Protein AF-A0A969UJZ8-F1 (afdb_monomer)

Structure (mmCIF, N/CA/C/O backbone):
data_AF-A0A969UJZ8-F1
#
_entry.id   AF-A0A969UJZ8-F1
#
loop_
_atom_site.group_PDB
_atom_site.id
_atom_site.type_symbol
_atom_site.label_atom_id
_atom_site.label_alt_id
_atom_site.label_comp_id
_atom_site.label_asym_id
_atom_site.label_entity_id
_atom_site.label_seq_id
_atom_site.pdbx_PDB_ins_code
_atom_site.Cartn_x
_atom_site.Cartn_y
_atom_site.Cartn_z
_atom_site.occupancy
_atom_site.B_iso_or_equiv
_atom_site.auth_seq_id
_atom_site.auth_comp_id
_atom_site.auth_asym_id
_atom_site.auth_atom_id
_atom_site.pdbx_PDB_model_num
ATOM 1 N N . MET A 1 1 ? -5.973 -6.872 -9.610 1.00 83.94 1 MET A N 1
ATOM 2 C CA . MET A 1 1 ? -6.671 -7.453 -8.444 1.00 83.94 1 MET A CA 1
ATOM 3 C C . MET A 1 1 ? -6.481 -6.517 -7.273 1.00 83.94 1 MET A C 1
ATOM 5 O O . MET A 1 1 ? -5.346 -6.231 -6.922 1.00 83.94 1 MET A O 1
ATOM 9 N N . VAL A 1 2 ? -7.566 -6.056 -6.668 1.00 86.12 2 VAL A N 1
ATOM 10 C CA . VAL A 1 2 ? -7.518 -5.418 -5.353 1.00 86.12 2 VAL A CA 1
ATOM 11 C C . VAL A 1 2 ? -8.270 -6.342 -4.420 1.00 86.12 2 VAL A C 1
ATOM 13 O O . VAL A 1 2 ? -9.428 -6.660 -4.683 1.00 86.12 2 VAL A O 1
ATOM 16 N N . ALA A 1 3 ? -7.583 -6.853 -3.408 1.00 81.62 3 ALA A N 1
ATOM 17 C CA . ALA A 1 3 ? -8.153 -7.812 -2.484 1.00 81.62 3 ALA A CA 1
ATOM 18 C C . ALA A 1 3 ? -7.965 -7.312 -1.053 1.00 81.62 3 ALA A C 1
ATOM 20 O O . ALA A 1 3 ? -6.847 -6.944 -0.671 1.00 81.62 3 ALA A O 1
ATOM 21 N N . PRO A 1 4 ? -9.035 -7.312 -0.254 1.00 70.69 4 PRO A N 1
ATOM 22 C CA . PRO A 1 4 ? -8.873 -7.255 1.174 1.00 70.69 4 PRO A CA 1
ATOM 23 C C . PRO A 1 4 ? -8.509 -8.626 1.710 1.00 70.69 4 PRO A C 1
ATOM 25 O O . PRO A 1 4 ? -9.256 -9.573 1.494 1.00 70.69 4 PRO A O 1
ATOM 28 N N . ASP A 1 5 ? -7.382 -8.688 2.407 1.00 67.44 5 ASP A N 1
ATOM 29 C CA . ASP A 1 5 ? -6.864 -9.874 3.080 1.00 67.44 5 ASP A CA 1
ATOM 30 C C . ASP A 1 5 ? -6.670 -11.117 2.177 1.00 67.44 5 ASP A C 1
ATOM 32 O O . ASP A 1 5 ? -7.562 -11.639 1.509 1.00 67.44 5 ASP A O 1
ATOM 36 N N . ILE A 1 6 ? -5.451 -11.645 2.158 1.00 70.06 6 ILE A N 1
ATOM 37 C CA . ILE A 1 6 ? -5.149 -12.926 1.517 1.00 70.06 6 ILE A CA 1
ATOM 38 C C . ILE A 1 6 ? -4.370 -13.751 2.532 1.00 70.06 6 ILE A C 1
ATOM 40 O O . ILE A 1 6 ? -3.434 -13.219 3.130 1.00 70.06 6 ILE A O 1
ATOM 44 N N . PRO A 1 7 ? -4.684 -15.053 2.692 1.00 72.06 7 PRO A N 1
ATOM 45 C CA . PRO A 1 7 ? -3.966 -15.897 3.632 1.00 72.06 7 PRO A CA 1
ATOM 46 C C . PRO A 1 7 ? -2.464 -15.838 3.374 1.00 72.06 7 PRO A C 1
ATOM 48 O O . PRO A 1 7 ? -2.017 -15.999 2.236 1.00 72.06 7 PRO A O 1
ATOM 51 N N . ALA A 1 8 ? -1.669 -15.662 4.424 1.00 75.62 8 ALA A N 1
ATOM 52 C CA . ALA A 1 8 ? -0.217 -15.633 4.300 1.00 75.62 8 ALA A CA 1
ATOM 53 C C . ALA A 1 8 ? 0.362 -16.892 3.621 1.00 75.62 8 ALA A C 1
ATOM 55 O O . ALA A 1 8 ? 1.377 -16.810 2.935 1.00 75.62 8 ALA A O 1
ATOM 56 N N . GLU A 1 9 ? -0.301 -18.045 3.730 1.00 74.81 9 GLU A N 1
ATOM 57 C CA . GLU A 1 9 ? 0.024 -19.296 3.030 1.00 74.81 9 GLU A CA 1
ATOM 58 C C . GLU A 1 9 ? -0.225 -19.251 1.511 1.00 74.81 9 GLU A C 1
ATOM 60 O O . GLU A 1 9 ? 0.265 -20.101 0.770 1.00 74.81 9 GLU A O 1
ATOM 65 N N . ALA A 1 10 ? -1.006 -18.291 1.017 1.00 75.31 10 ALA A N 1
ATOM 66 C CA . ALA A 1 10 ? -1.115 -18.023 -0.413 1.00 75.31 10 ALA A CA 1
ATOM 67 C C . ALA A 1 10 ? 0.050 -17.161 -0.919 1.00 75.31 10 ALA A C 1
ATOM 69 O O . ALA A 1 10 ? 0.378 -17.234 -2.100 1.00 75.31 10 ALA A O 1
ATOM 70 N N . ILE A 1 11 ? 0.679 -16.381 -0.033 1.00 77.62 11 ILE A N 1
ATOM 71 C CA . ILE A 1 11 ? 1.835 -15.520 -0.323 1.00 77.62 11 ILE A CA 1
ATOM 72 C C . ILE A 1 11 ? 3.138 -16.324 -0.208 1.00 77.62 11 ILE A C 1
ATOM 74 O O . ILE A 1 11 ? 3.992 -16.274 -1.094 1.00 77.62 11 ILE A O 1
ATOM 78 N N . VAL A 1 12 ? 3.270 -17.105 0.866 1.00 75.94 12 VAL A N 1
ATOM 79 C CA . VAL A 1 12 ? 4.373 -18.041 1.097 1.00 75.94 12 VAL A CA 1
ATOM 80 C C . VAL A 1 12 ? 4.038 -19.356 0.410 1.00 75.94 12 VAL A C 1
ATOM 82 O O . VAL A 1 12 ? 3.075 -20.016 0.779 1.00 75.94 12 VAL A O 1
ATOM 85 N N . SER A 1 13 ? 4.822 -19.772 -0.581 1.00 65.38 13 SER A N 1
ATOM 86 C CA . SER A 1 13 ? 4.470 -20.946 -1.392 1.00 65.38 13 SER A CA 1
ATOM 87 C C . SER A 1 13 ? 5.594 -21.971 -1.495 1.00 65.38 13 SER A C 1
ATOM 89 O O . SER A 1 13 ? 6.771 -21.623 -1.511 1.00 65.38 13 SER A O 1
ATOM 91 N N . GLY A 1 14 ? 5.198 -23.244 -1.576 1.00 62.91 14 GLY A N 1
ATOM 92 C CA . GLY A 1 14 ? 6.020 -24.373 -2.021 1.00 62.91 14 GLY A CA 1
ATOM 93 C C . GLY A 1 14 ? 5.488 -24.947 -3.342 1.00 62.91 14 GLY A C 1
ATOM 94 O O . GLY A 1 14 ? 4.596 -24.363 -3.967 1.00 62.91 14 GLY A O 1
ATOM 95 N N . ARG A 1 15 ? 6.021 -26.099 -3.776 1.00 53.12 15 ARG A N 1
ATOM 96 C CA . ARG A 1 15 ? 5.647 -26.755 -5.046 1.00 53.12 15 ARG A CA 1
ATOM 97 C C . ARG A 1 15 ? 4.124 -26.979 -5.159 1.00 53.12 15 ARG A C 1
ATOM 99 O O . ARG A 1 15 ? 3.506 -27.531 -4.255 1.00 53.12 15 ARG A O 1
ATOM 106 N N . ALA A 1 16 ? 3.562 -26.597 -6.313 1.00 54.78 16 ALA A N 1
ATOM 107 C CA . ALA A 1 16 ? 2.196 -26.888 -6.783 1.00 54.78 16 ALA A CA 1
ATOM 108 C C . ALA A 1 16 ? 1.004 -26.198 -6.071 1.00 54.78 16 ALA A C 1
ATOM 110 O O . ALA A 1 16 ? -0.022 -26.829 -5.824 1.00 54.78 16 ALA A O 1
ATOM 111 N N . ASN A 1 17 ? 1.065 -24.883 -5.821 1.00 67.69 17 ASN A N 1
ATOM 112 C CA . ASN A 1 17 ? -0.124 -24.120 -5.413 1.00 67.69 17 ASN A CA 1
ATOM 113 C C . ASN A 1 17 ? -0.881 -23.537 -6.634 1.00 67.69 17 ASN A C 1
ATOM 115 O O . ASN A 1 17 ? -0.423 -22.589 -7.274 1.00 67.69 17 ASN A O 1
ATOM 119 N N . THR A 1 18 ? -2.064 -24.073 -6.955 1.00 72.75 18 THR A N 1
ATOM 120 C CA . THR A 1 18 ? -2.964 -23.559 -8.013 1.00 72.75 18 THR A CA 1
ATOM 121 C C . THR A 1 18 ? -3.307 -22.076 -7.826 1.00 72.75 18 THR A C 1
ATOM 123 O O . THR A 1 18 ? -3.425 -21.332 -8.804 1.00 72.75 18 THR A O 1
ATOM 126 N N . LEU A 1 19 ? -3.409 -21.621 -6.571 1.00 72.56 19 LEU A N 1
ATOM 127 C CA . LEU A 1 19 ? -3.654 -20.219 -6.240 1.00 72.56 19 LEU A CA 1
ATOM 128 C C . LEU A 1 19 ? -2.450 -19.344 -6.612 1.00 72.56 19 LEU A C 1
ATOM 130 O O . LEU A 1 19 ? -2.644 -18.318 -7.251 1.00 72.56 19 LEU A O 1
ATOM 134 N N . ARG A 1 20 ? -1.212 -19.790 -6.348 1.00 74.25 20 ARG A N 1
ATOM 135 C CA . ARG A 1 20 ? 0.019 -19.104 -6.800 1.00 74.25 20 ARG A CA 1
ATOM 136 C C . ARG A 1 20 ? 0.022 -18.922 -8.319 1.00 74.25 20 ARG A C 1
ATOM 138 O O . ARG A 1 20 ? 0.248 -17.821 -8.814 1.00 74.25 20 ARG A O 1
ATOM 145 N N . SER A 1 21 ? -0.279 -19.996 -9.056 1.00 78.00 21 SER A N 1
ATOM 146 C CA . SER A 1 21 ? -0.334 -19.969 -10.527 1.00 78.00 21 SER A CA 1
ATOM 147 C C . SER A 1 21 ? -1.415 -19.025 -11.066 1.00 78.00 21 SER A C 1
ATOM 149 O O . SER A 1 21 ? -1.255 -18.460 -12.146 1.00 78.00 21 SER A O 1
ATOM 151 N N . SER A 1 22 ? -2.499 -18.832 -10.312 1.00 81.50 22 SER A N 1
ATOM 152 C CA . SER A 1 22 ? -3.555 -17.875 -10.653 1.00 81.50 22 SER A CA 1
ATOM 153 C C . SER A 1 22 ? -3.134 -16.444 -10.319 1.00 81.50 22 SER A C 1
ATOM 155 O O . SER A 1 22 ? -3.287 -15.553 -11.149 1.00 81.50 22 SER A O 1
ATOM 157 N N . LEU A 1 23 ? -2.531 -16.234 -9.146 1.00 81.81 23 LEU A N 1
ATOM 158 C CA . LEU A 1 23 ? -2.123 -14.921 -8.661 1.00 81.81 23 LEU A CA 1
ATOM 159 C C . LEU A 1 23 ? -1.049 -14.264 -9.541 1.00 81.81 23 LEU A C 1
ATOM 161 O O . LEU A 1 23 ? -1.142 -13.072 -9.814 1.00 81.81 23 LEU A O 1
ATOM 165 N N . ARG A 1 24 ? -0.083 -15.034 -10.063 1.00 82.69 24 ARG A N 1
ATOM 166 C CA . ARG A 1 24 ? 0.961 -14.504 -10.968 1.00 82.69 24 ARG A CA 1
ATOM 167 C C . ARG A 1 24 ? 0.430 -13.957 -12.302 1.00 82.69 24 ARG A C 1
ATOM 169 O O . ARG A 1 24 ? 1.151 -13.262 -13.012 1.00 82.69 24 ARG A O 1
ATOM 176 N N . ARG A 1 25 ? -0.809 -14.301 -12.678 1.00 85.62 25 ARG A N 1
ATOM 177 C CA . ARG A 1 25 ? -1.431 -13.852 -13.935 1.00 85.62 25 ARG A CA 1
ATOM 178 C C . ARG A 1 25 ? -2.059 -12.470 -13.823 1.00 85.62 25 ARG A C 1
ATOM 180 O O . ARG A 1 25 ? -2.368 -11.880 -14.852 1.00 85.62 25 ARG A O 1
ATOM 187 N N . PHE A 1 26 ? -2.268 -11.956 -12.611 1.00 88.25 26 PHE A N 1
ATOM 188 C CA . PHE A 1 26 ? -2.750 -10.591 -12.454 1.00 88.25 26 PHE A CA 1
ATOM 189 C C . PHE A 1 26 ? -1.657 -9.610 -12.859 1.00 88.25 26 PHE A C 1
ATOM 191 O O . PHE A 1 26 ? -0.545 -9.678 -12.345 1.00 88.25 26 PHE A O 1
ATOM 198 N N . GLU A 1 27 ? -1.974 -8.694 -13.770 1.00 89.06 27 GLU A N 1
ATOM 199 C CA . GLU A 1 27 ? -1.072 -7.609 -14.174 1.00 89.06 27 GLU A CA 1
ATOM 200 C C . GLU A 1 27 ? -0.682 -6.734 -12.980 1.00 89.06 27 GLU A C 1
ATOM 202 O O . GLU A 1 27 ? 0.479 -6.379 -12.817 1.00 89.06 27 GLU A O 1
ATOM 207 N N . GLU A 1 28 ? -1.631 -6.467 -12.089 1.00 91.88 28 GLU A N 1
ATOM 208 C CA . GLU A 1 28 ? -1.396 -5.730 -10.854 1.00 91.88 28 GLU A CA 1
ATOM 209 C C . GLU A 1 28 ? -2.152 -6.400 -9.710 1.00 91.88 28 GLU A C 1
ATOM 211 O O . GLU A 1 28 ? -3.291 -6.856 -9.889 1.00 91.88 28 GLU A O 1
ATOM 216 N N . ALA A 1 29 ? -1.545 -6.461 -8.528 1.00 92.06 29 ALA A N 1
ATOM 217 C CA . ALA A 1 29 ? -2.171 -7.042 -7.352 1.00 92.06 29 ALA A CA 1
ATOM 218 C C . ALA A 1 29 ? -1.863 -6.231 -6.086 1.00 92.06 29 ALA A C 1
ATOM 220 O O . ALA A 1 29 ? -0.707 -5.963 -5.752 1.00 92.06 29 ALA A O 1
ATOM 221 N N . TYR A 1 30 ? -2.933 -5.849 -5.390 1.00 93.50 30 TYR A N 1
ATOM 222 C CA . TYR A 1 30 ? -2.911 -4.969 -4.226 1.00 93.50 30 TYR A CA 1
ATOM 223 C C . TYR A 1 30 ? -3.635 -5.628 -3.068 1.00 93.50 30 TYR A C 1
ATOM 225 O O . TYR A 1 30 ? -4.791 -6.036 -3.219 1.00 93.50 30 TYR A O 1
ATOM 233 N N . LEU A 1 31 ? -2.954 -5.724 -1.932 1.00 91.62 31 LEU A N 1
ATOM 234 C CA . LEU A 1 31 ? -3.462 -6.376 -0.734 1.00 91.62 31 LEU A CA 1
ATOM 235 C C . LEU A 1 31 ? -3.655 -5.342 0.360 1.00 91.62 31 LEU A C 1
ATOM 237 O O . LEU A 1 31 ? -2.689 -4.718 0.788 1.00 91.62 31 LEU A O 1
ATOM 241 N N . PHE A 1 32 ? -4.892 -5.172 0.809 1.00 91.25 32 PHE A N 1
ATOM 242 C CA . PHE A 1 32 ? -5.203 -4.362 1.982 1.00 91.25 32 PHE A CA 1
ATOM 243 C C . PHE A 1 32 ? -5.219 -5.290 3.189 1.00 91.25 32 PHE A C 1
ATOM 245 O O . PHE A 1 32 ? -6.029 -6.215 3.254 1.00 91.25 32 PHE A O 1
ATOM 252 N N . CYS A 1 33 ? -4.278 -5.085 4.103 1.00 87.94 33 CYS A N 1
ATOM 253 C CA . CYS A 1 33 ? -4.064 -5.934 5.263 1.00 87.94 33 CYS A CA 1
ATOM 254 C C . CYS A 1 33 ? -4.172 -5.133 6.562 1.00 87.94 33 CYS A C 1
ATOM 256 O O . CYS A 1 33 ? -3.982 -3.920 6.601 1.00 87.94 33 CYS A O 1
ATOM 258 N N . ASN A 1 34 ? -4.527 -5.818 7.642 1.00 86.56 34 ASN A N 1
ATOM 259 C CA . ASN A 1 34 ? -4.715 -5.218 8.956 1.00 86.56 34 ASN A CA 1
ATOM 260 C C . ASN A 1 34 ? -4.465 -6.283 10.019 1.00 86.56 34 ASN A C 1
ATOM 262 O O . ASN A 1 34 ? -5.053 -7.359 9.977 1.00 86.56 34 ASN A O 1
ATOM 266 N N . GLU A 1 35 ? -3.651 -5.988 11.025 1.00 83.62 35 GLU A N 1
ATOM 267 C CA . GLU A 1 35 ? -3.457 -6.877 12.170 1.00 83.62 35 GLU A CA 1
ATOM 268 C C . GLU A 1 35 ? -4.761 -7.116 12.951 1.00 83.62 35 GLU A C 1
ATOM 270 O O . GLU A 1 35 ? -4.937 -8.168 13.565 1.00 83.62 35 GLU A O 1
ATOM 275 N N . GLY A 1 36 ? -5.704 -6.173 12.888 1.00 75.19 36 GLY A N 1
ATOM 276 C CA . GLY A 1 36 ? -6.996 -6.253 13.558 1.00 75.19 36 GLY A CA 1
ATOM 277 C C . GLY A 1 36 ? -7.842 -7.474 13.194 1.00 75.19 36 GLY A C 1
ATOM 278 O O . GLY A 1 36 ? -8.550 -7.980 14.061 1.00 75.19 36 GLY A O 1
ATOM 279 N N . ASP A 1 37 ? -7.695 -8.044 11.997 1.00 73.44 37 ASP A N 1
ATOM 280 C CA . ASP A 1 37 ? -8.383 -9.293 11.628 1.00 73.44 37 ASP A CA 1
ATOM 281 C C . ASP A 1 37 ? -7.904 -10.506 12.456 1.00 73.44 37 ASP A C 1
ATOM 283 O O . ASP A 1 37 ? -8.597 -11.519 12.591 1.00 73.44 37 ASP A O 1
ATOM 287 N N . MET A 1 38 ? -6.768 -10.387 13.152 1.00 72.00 38 MET A N 1
ATOM 288 C CA . MET A 1 38 ? -6.335 -11.375 14.133 1.00 72.00 38 MET A CA 1
ATOM 289 C C . MET A 1 38 ? -7.233 -11.378 15.377 1.00 72.00 38 MET A C 1
ATOM 291 O O . MET A 1 38 ? -7.370 -12.417 16.023 1.00 72.00 38 MET A O 1
ATOM 295 N N . ALA A 1 39 ? -7.903 -10.265 15.695 1.00 68.31 39 ALA A N 1
ATOM 296 C CA . ALA A 1 39 ? -8.925 -10.231 16.738 1.00 68.31 39 ALA A CA 1
ATOM 297 C C . ALA A 1 39 ? -10.109 -11.138 16.366 1.00 68.31 39 ALA A C 1
ATOM 299 O O . ALA A 1 39 ? -10.533 -11.956 17.184 1.00 68.31 39 ALA A O 1
ATOM 300 N N . LEU A 1 40 ? -10.561 -11.103 15.106 1.00 67.12 40 LEU A N 1
ATOM 301 C CA . LEU A 1 40 ? -11.585 -12.024 14.593 1.00 67.12 40 LEU A CA 1
ATOM 302 C C . LEU A 1 40 ? -11.116 -13.475 14.650 1.00 67.12 40 LEU A C 1
ATOM 304 O O . LEU A 1 40 ? -11.859 -14.361 15.084 1.00 67.12 40 LEU A O 1
ATOM 308 N N . ARG A 1 41 ? -9.850 -13.725 14.294 1.00 68.88 41 ARG A N 1
ATOM 309 C CA . ARG A 1 41 ? -9.227 -15.043 14.454 1.00 68.88 41 ARG A CA 1
ATOM 310 C C . ARG A 1 41 ? -9.269 -15.501 15.909 1.00 68.88 41 ARG A C 1
ATOM 312 O O . ARG A 1 41 ? -9.629 -16.652 16.152 1.00 68.88 41 ARG A O 1
ATOM 319 N N . LEU A 1 42 ? -8.899 -14.660 16.874 1.00 66.75 42 LEU A N 1
ATOM 320 C CA . LEU A 1 42 ? -8.912 -14.999 18.301 1.00 66.75 42 LEU A CA 1
ATOM 321 C C . LEU A 1 42 ? -10.336 -15.241 18.810 1.00 66.75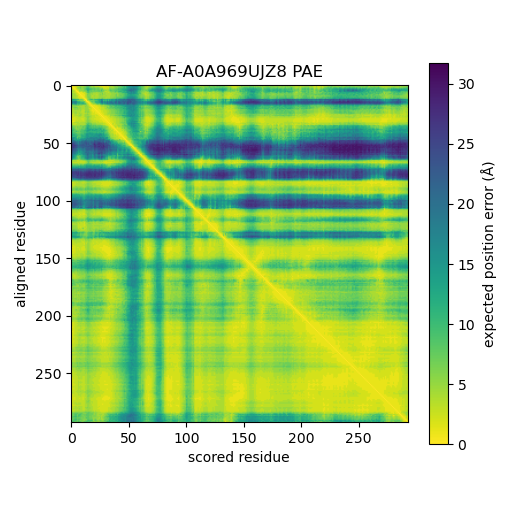 42 LEU A C 1
ATOM 323 O O . LEU A 1 42 ? -10.561 -16.249 19.477 1.00 66.75 42 LEU A O 1
ATOM 327 N N . ALA A 1 43 ? -11.301 -14.406 18.424 1.00 65.06 43 ALA A N 1
ATOM 328 C CA . ALA A 1 43 ? -12.710 -14.572 18.774 1.00 65.06 43 ALA A CA 1
ATOM 329 C C . ALA A 1 43 ? -13.287 -15.891 18.228 1.00 65.06 43 ALA A C 1
ATOM 331 O O . ALA A 1 43 ? -13.852 -16.683 18.983 1.00 65.06 43 ALA A O 1
ATOM 332 N N . SER A 1 44 ? -13.057 -16.185 16.943 1.00 64.12 44 SER A N 1
ATOM 333 C CA . SER A 1 44 ? -13.451 -17.454 16.315 1.00 64.12 44 SER A CA 1
ATOM 334 C C . SER A 1 44 ? -12.760 -18.649 16.973 1.00 64.12 44 SER A C 1
ATOM 336 O O . SER A 1 44 ? -13.375 -19.687 17.199 1.00 64.12 44 SER A O 1
ATOM 338 N N . THR A 1 45 ? -11.485 -18.505 17.342 1.00 62.84 45 THR A N 1
ATOM 339 C CA . THR A 1 45 ? -10.759 -19.548 18.080 1.00 62.84 45 THR A CA 1
ATOM 340 C C . THR A 1 45 ? -11.376 -19.799 19.434 1.00 62.84 45 THR A C 1
ATOM 342 O O . THR A 1 45 ? -11.528 -20.953 19.788 1.00 62.84 45 THR A O 1
ATOM 345 N N . ALA A 1 46 ? -11.687 -18.757 20.202 1.00 62.00 46 ALA A N 1
ATOM 346 C CA . ALA A 1 46 ? -12.271 -18.915 21.523 1.00 62.00 46 ALA A CA 1
ATOM 347 C C . ALA A 1 46 ? -13.619 -19.639 21.412 1.00 62.00 46 ALA A C 1
ATOM 349 O O . ALA A 1 46 ? -13.804 -20.667 22.057 1.00 62.00 46 ALA A O 1
ATOM 350 N N . ALA A 1 47 ? -14.495 -19.189 20.505 1.00 60.28 47 ALA A N 1
ATOM 351 C CA . ALA A 1 47 ? -15.781 -19.833 20.229 1.00 60.28 47 ALA A CA 1
ATOM 352 C C . ALA A 1 47 ? -15.627 -21.305 19.794 1.00 60.28 47 ALA A C 1
ATOM 354 O O . ALA A 1 47 ? -16.340 -22.189 20.272 1.00 60.28 47 ALA A O 1
ATOM 355 N N . ASN A 1 48 ? -14.645 -21.589 18.937 1.00 57.03 48 ASN A N 1
ATOM 356 C CA . ASN A 1 48 ? -14.369 -22.944 18.468 1.00 57.03 48 ASN A CA 1
ATOM 357 C C . ASN A 1 48 ? -13.617 -23.797 19.488 1.00 57.03 48 ASN A C 1
ATOM 359 O O . ASN A 1 48 ? -13.800 -25.000 19.478 1.00 57.03 48 ASN A O 1
ATOM 363 N N . TYR A 1 49 ? -12.811 -23.230 20.383 1.00 55.19 49 TYR A N 1
ATOM 364 C CA . TYR A 1 49 ? -12.127 -23.961 21.452 1.00 55.19 49 TYR A CA 1
ATOM 365 C C . TYR A 1 49 ? -13.129 -24.451 22.498 1.00 55.19 49 TYR A C 1
ATOM 367 O O . TYR A 1 49 ? -12.997 -25.570 22.985 1.00 55.19 49 TYR A O 1
ATOM 375 N N . PHE A 1 50 ? -14.177 -23.662 22.766 1.00 54.69 50 PHE A N 1
ATOM 376 C CA . PHE A 1 50 ? -15.343 -24.133 23.518 1.00 54.69 50 PHE A CA 1
ATOM 377 C C . PHE A 1 50 ? -16.063 -25.299 22.824 1.00 54.69 50 PHE A C 1
ATOM 379 O O . PHE A 1 50 ? -16.691 -26.104 23.503 1.00 54.69 50 PHE A O 1
ATOM 386 N N . SER A 1 51 ? -15.944 -25.417 21.498 1.00 47.22 51 SER A N 1
ATOM 387 C CA . SER A 1 51 ? -16.608 -26.461 20.707 1.00 47.22 51 SER A CA 1
ATOM 388 C C . SER A 1 51 ? -15.710 -27.680 20.416 1.00 47.22 51 SER A C 1
ATOM 390 O O . SER A 1 51 ? -16.211 -28.798 20.374 1.00 47.22 51 SER A O 1
ATOM 392 N N . PHE A 1 52 ? -14.393 -27.496 20.245 1.00 39.56 52 PHE A N 1
ATOM 393 C CA . PHE A 1 52 ? -13.403 -28.513 19.862 1.00 39.56 52 PHE A CA 1
ATOM 394 C C . PHE A 1 52 ? -11.970 -28.125 20.305 1.00 39.56 52 PHE A C 1
ATOM 396 O O . PHE A 1 52 ? -11.280 -27.362 19.618 1.00 39.56 52 PHE A O 1
ATOM 403 N N . PRO A 1 53 ? -11.460 -28.668 21.424 1.00 42.56 53 PRO A N 1
ATOM 404 C CA . PRO A 1 53 ? -10.100 -28.400 21.884 1.00 42.56 53 PRO A CA 1
ATOM 405 C C . PRO A 1 53 ? -9.072 -29.224 21.085 1.00 42.56 53 PRO A C 1
ATOM 407 O O . PRO A 1 53 ? -8.932 -30.426 21.294 1.00 42.56 53 PRO A O 1
ATOM 410 N N . ALA A 1 54 ? -8.304 -28.592 20.191 1.00 41.34 54 ALA A N 1
ATOM 411 C CA . ALA A 1 54 ? -7.174 -29.229 19.497 1.00 41.34 54 ALA A CA 1
ATOM 412 C C . ALA A 1 54 ? -5.845 -28.507 19.796 1.00 41.34 54 ALA A C 1
ATOM 414 O O . ALA A 1 54 ? -5.722 -27.295 19.618 1.00 41.34 54 ALA A O 1
ATOM 415 N N . LYS A 1 55 ? -4.841 -29.273 20.255 1.00 39.00 55 LYS A N 1
ATOM 416 C CA . LYS A 1 55 ? -3.572 -28.801 20.853 1.00 39.00 55 LYS A CA 1
ATOM 417 C C . LYS A 1 55 ? -2.477 -28.355 19.871 1.00 39.00 55 LYS A C 1
ATOM 419 O O . LYS A 1 55 ? -1.498 -27.762 20.310 1.00 39.00 55 LYS A O 1
ATOM 424 N N . THR A 1 56 ? -2.593 -28.604 18.568 1.00 43.47 56 THR A N 1
ATOM 425 C CA . THR A 1 56 ? -1.528 -28.281 17.596 1.00 43.47 56 THR A CA 1
ATOM 426 C C . THR A 1 56 ? -2.122 -27.613 16.370 1.00 43.47 56 THR A C 1
ATOM 428 O O . THR A 1 56 ? -2.657 -28.268 15.479 1.00 43.47 56 THR A O 1
ATOM 431 N N . ARG A 1 57 ? -2.068 -26.281 16.344 1.00 45.38 57 ARG A N 1
ATOM 432 C CA . ARG A 1 57 ? -2.853 -25.475 15.408 1.00 45.38 57 ARG A CA 1
ATOM 433 C C . ARG A 1 57 ? -2.062 -24.995 14.187 1.00 45.38 57 ARG A C 1
ATOM 435 O O . ARG A 1 57 ? -2.633 -24.292 13.379 1.00 45.38 57 ARG A O 1
ATOM 442 N N . ASN A 1 58 ? -0.808 -25.405 13.984 1.00 43.22 58 ASN A N 1
ATOM 443 C CA . ASN A 1 58 ? 0.085 -24.745 13.018 1.00 43.22 58 ASN A CA 1
ATOM 444 C C . ASN A 1 58 ? -0.248 -24.892 11.508 1.00 43.22 58 ASN A C 1
ATOM 446 O O . ASN A 1 58 ? 0.421 -24.269 10.688 1.00 43.22 58 ASN A O 1
ATOM 450 N N . GLY A 1 59 ? -1.257 -25.691 11.128 1.00 40.09 59 GLY A N 1
ATOM 451 C CA . GLY A 1 59 ? -1.559 -26.028 9.723 1.00 40.09 59 GLY A CA 1
ATOM 452 C C . GLY A 1 59 ? -3.012 -25.839 9.266 1.00 40.09 59 GLY A C 1
ATOM 453 O O . GLY A 1 59 ? -3.341 -26.224 8.151 1.00 40.09 59 GLY A O 1
ATOM 454 N N . GLY A 1 60 ? -3.891 -25.273 10.102 1.00 38.53 60 GLY A N 1
ATOM 455 C CA . GLY A 1 60 ? -5.312 -25.044 9.773 1.00 38.53 60 GLY A CA 1
ATOM 456 C C . GLY A 1 60 ? -5.683 -23.575 9.532 1.00 38.53 60 GLY A C 1
ATOM 457 O O . GLY A 1 60 ? -6.864 -23.231 9.508 1.00 38.53 60 GLY A O 1
ATOM 458 N N . TYR A 1 61 ? -4.693 -22.687 9.436 1.00 46.88 61 TYR A N 1
ATOM 459 C CA . TYR A 1 61 ? -4.878 -21.238 9.397 1.00 46.88 61 TYR A CA 1
ATOM 460 C C . TYR A 1 61 ? -5.273 -20.772 7.991 1.00 46.88 61 TYR A C 1
ATOM 462 O O . TYR A 1 61 ? -4.430 -20.518 7.149 1.00 46.88 61 TYR A O 1
ATOM 470 N N . ARG A 1 62 ? -6.578 -20.694 7.717 1.00 49.75 62 ARG A N 1
ATOM 471 C CA . ARG A 1 62 ? -7.110 -20.176 6.439 1.00 49.75 62 ARG A CA 1
ATOM 472 C C . ARG A 1 62 ? -7.275 -18.652 6.404 1.00 49.75 62 ARG A C 1
ATOM 474 O O . ARG A 1 62 ? -7.716 -18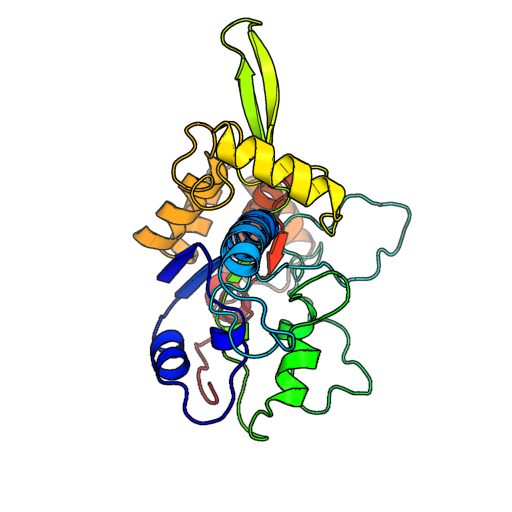.130 5.393 1.00 49.75 62 ARG A O 1
ATOM 481 N N . LEU A 1 63 ? -6.962 -17.972 7.505 1.00 48.25 63 LEU A N 1
ATOM 482 C CA . LEU A 1 63 ? -7.034 -16.521 7.680 1.00 48.25 63 LEU A CA 1
ATOM 483 C C . LEU A 1 63 ? -5.702 -16.101 8.297 1.00 48.25 63 LEU A C 1
ATOM 485 O O . LEU A 1 63 ? -5.379 -16.521 9.417 1.00 48.25 63 LEU A O 1
ATOM 489 N N . GLY A 1 64 ? -4.896 -15.371 7.539 1.00 53.31 64 GLY A N 1
ATOM 490 C CA . GLY A 1 64 ? -3.531 -15.047 7.913 1.00 53.31 64 GLY A CA 1
ATOM 491 C C . GLY A 1 64 ? -3.196 -13.652 7.441 1.00 53.31 64 GLY A C 1
ATOM 492 O O . GLY A 1 64 ? -2.885 -13.481 6.271 1.00 53.31 64 GLY A O 1
ATOM 493 N N . ASN A 1 65 ? -3.221 -12.700 8.368 1.00 70.88 65 ASN A N 1
ATOM 494 C CA . ASN A 1 65 ? -2.885 -11.320 8.064 1.00 70.88 65 ASN A CA 1
ATOM 495 C C . ASN A 1 65 ? -1.381 -11.190 7.895 1.00 70.88 65 ASN A C 1
ATOM 497 O O . ASN A 1 65 ? -0.593 -11.808 8.620 1.00 70.88 65 ASN A O 1
ATOM 501 N N . VAL A 1 66 ? -1.002 -10.330 6.965 1.00 81.31 66 VAL A N 1
ATOM 502 C CA . VAL A 1 66 ? 0.378 -9.921 6.775 1.00 81.31 66 VAL A CA 1
ATOM 503 C C . VAL A 1 66 ? 0.518 -8.476 7.220 1.00 81.31 66 VAL A C 1
ATOM 505 O O . VAL A 1 66 ? -0.289 -7.631 6.858 1.00 81.31 66 VAL A O 1
ATOM 508 N N . ILE A 1 67 ? 1.537 -8.204 8.020 1.00 86.81 67 ILE A N 1
ATOM 509 C CA . ILE A 1 67 ? 1.849 -6.884 8.563 1.00 86.81 67 ILE A CA 1
ATOM 510 C C . ILE A 1 67 ? 3.113 -6.393 7.872 1.00 86.81 67 ILE A C 1
ATOM 512 O O . ILE A 1 67 ? 4.079 -7.151 7.727 1.00 86.81 67 ILE A O 1
ATOM 516 N N . VAL A 1 68 ? 3.114 -5.132 7.457 1.00 88.62 68 VAL A N 1
ATOM 517 C CA . VAL A 1 68 ? 4.265 -4.489 6.826 1.00 88.62 68 VAL A CA 1
ATOM 518 C C . VAL A 1 68 ? 5.097 -3.809 7.907 1.00 88.62 68 VAL A C 1
ATOM 520 O O . VAL A 1 68 ? 4.585 -3.039 8.711 1.00 88.62 68 VAL A O 1
ATOM 523 N N . ARG A 1 69 ? 6.411 -4.039 7.923 1.00 83.06 69 ARG A N 1
ATOM 524 C CA . ARG A 1 69 ? 7.332 -3.286 8.786 1.00 83.06 69 ARG A CA 1
ATOM 525 C C . ARG A 1 69 ? 8.279 -2.427 7.981 1.00 83.06 69 ARG A C 1
ATOM 527 O O . ARG A 1 69 ? 8.755 -2.837 6.935 1.00 83.06 69 ARG A O 1
ATOM 534 N N . ASN A 1 70 ? 8.657 -1.284 8.542 1.00 75.06 70 ASN A N 1
ATOM 535 C CA . ASN A 1 70 ? 9.840 -0.567 8.092 1.00 75.06 70 ASN A CA 1
ATOM 536 C C . ASN A 1 70 ? 11.081 -1.141 8.800 1.00 75.06 70 ASN A C 1
ATOM 538 O O . ASN A 1 70 ? 11.160 -1.122 10.029 1.00 75.06 70 ASN A O 1
ATOM 542 N N . LEU A 1 71 ? 12.021 -1.673 8.017 1.00 69.69 71 LEU A N 1
ATOM 543 C CA . LEU A 1 71 ? 13.283 -2.248 8.497 1.00 69.69 71 LEU A CA 1
ATOM 544 C C . LEU A 1 71 ? 14.493 -1.321 8.299 1.00 69.69 71 LEU A C 1
ATOM 546 O O . LEU A 1 71 ? 15.614 -1.704 8.632 1.00 69.69 71 LEU A O 1
ATOM 550 N N . LEU A 1 72 ? 14.297 -0.125 7.739 1.00 62.31 72 LEU A N 1
ATOM 551 C CA . LEU A 1 72 ? 15.388 0.804 7.476 1.00 62.31 72 LEU A CA 1
ATOM 552 C C . LEU A 1 72 ? 15.877 1.438 8.790 1.00 62.31 72 LEU A C 1
ATOM 554 O O . LEU A 1 72 ? 15.062 1.893 9.599 1.00 62.31 72 LEU A O 1
ATOM 558 N N . PRO A 1 73 ? 17.201 1.471 9.036 1.00 48.91 73 PRO A N 1
ATOM 559 C CA . PRO A 1 73 ? 17.751 2.078 10.237 1.00 48.91 73 PRO A CA 1
ATOM 560 C C . PRO A 1 73 ? 17.432 3.576 10.258 1.00 48.91 73 PRO A C 1
ATOM 562 O O . PRO A 1 73 ? 17.792 4.320 9.351 1.00 48.91 73 PRO A O 1
ATOM 565 N N . SER A 1 74 ? 16.771 4.028 11.324 1.00 48.06 74 SER A N 1
ATOM 566 C CA . SER A 1 74 ? 16.508 5.447 11.582 1.00 48.06 74 SER A CA 1
ATOM 567 C C . SER A 1 74 ? 17.818 6.156 11.939 1.00 48.06 74 SER A C 1
ATOM 569 O O . SER A 1 74 ? 18.136 6.336 13.115 1.00 48.06 74 SER A O 1
ATOM 571 N N . THR A 1 75 ? 18.609 6.560 10.949 1.00 39.66 75 THR A N 1
ATOM 572 C CA . THR A 1 75 ? 19.789 7.398 11.181 1.00 39.66 75 THR A CA 1
ATOM 573 C C . THR A 1 75 ? 19.358 8.832 11.500 1.00 39.66 75 THR A C 1
ATOM 575 O O . THR A 1 75 ? 18.992 9.598 10.613 1.00 39.66 75 THR A O 1
ATOM 578 N N . GLY A 1 76 ? 19.409 9.205 12.784 1.00 38.38 76 GLY A N 1
ATOM 579 C CA . GLY A 1 76 ? 19.268 10.587 13.263 1.00 38.38 76 GLY A CA 1
ATOM 580 C C . GLY A 1 76 ? 18.001 10.885 14.077 1.00 38.38 76 GLY A C 1
ATOM 581 O O . GLY A 1 76 ? 17.044 10.116 14.100 1.00 38.38 76 GLY A O 1
ATOM 582 N N . ASN A 1 77 ? 17.992 12.048 14.743 1.00 33.69 77 ASN A N 1
ATOM 583 C CA . ASN A 1 77 ? 16.939 12.567 15.643 1.00 33.69 77 ASN A CA 1
ATOM 584 C C . ASN A 1 77 ? 15.547 12.783 14.997 1.00 33.69 77 ASN A C 1
ATOM 586 O O . ASN A 1 77 ? 14.668 13.409 15.590 1.00 33.69 77 ASN A O 1
ATOM 590 N N . ARG A 1 78 ? 15.298 12.258 13.793 1.00 38.81 78 ARG A N 1
ATOM 591 C CA . ARG A 1 78 ? 13.982 12.241 13.153 1.00 38.81 78 ARG A CA 1
ATOM 592 C C . ARG A 1 78 ? 13.330 10.876 13.355 1.00 38.81 78 ARG A C 1
ATOM 594 O O . ARG A 1 78 ? 13.204 10.091 12.429 1.00 38.81 78 ARG A O 1
ATOM 601 N N . ARG A 1 79 ? 12.748 10.664 14.539 1.00 41.06 79 ARG A N 1
ATOM 602 C CA . ARG A 1 79 ? 11.636 9.709 14.737 1.00 41.06 79 ARG A CA 1
ATOM 603 C C . ARG A 1 79 ? 10.354 10.155 14.000 1.00 41.06 79 ARG A C 1
ATOM 605 O O . ARG A 1 79 ? 9.250 9.966 14.506 1.00 41.06 79 ARG A O 1
ATOM 612 N N . LYS A 1 80 ? 10.454 10.784 12.822 1.00 44.00 80 LYS A N 1
ATOM 613 C CA . LYS A 1 80 ? 9.285 11.036 11.972 1.00 44.00 80 LYS A CA 1
ATOM 614 C C . LYS A 1 80 ? 9.028 9.776 11.157 1.00 44.00 80 LYS A C 1
ATOM 616 O O . LYS A 1 80 ? 9.418 9.674 10.009 1.00 44.00 80 LYS A O 1
ATOM 621 N N . SER A 1 81 ? 8.443 8.818 11.872 1.00 46.2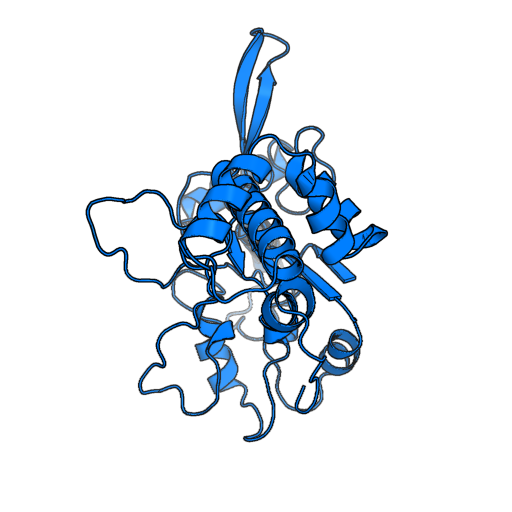5 81 SER A N 1
ATOM 622 C CA . SER A 1 81 ? 7.520 7.790 11.403 1.00 46.25 81 SER A CA 1
ATOM 623 C C . SER A 1 81 ? 7.782 7.237 10.001 1.00 46.25 81 SER A C 1
ATOM 625 O O . SER A 1 81 ? 7.381 7.847 9.015 1.00 46.25 81 SER A O 1
ATOM 627 N N . GLY A 1 82 ? 8.340 6.027 9.932 1.00 55.28 82 GLY A N 1
ATOM 628 C CA . GLY A 1 82 ? 8.346 5.179 8.735 1.00 55.28 82 GLY A CA 1
ATOM 629 C C . GLY A 1 82 ? 6.941 4.710 8.325 1.00 55.28 82 GLY A C 1
ATOM 630 O O . GLY A 1 82 ? 6.686 3.509 8.267 1.00 55.28 82 GLY A O 1
ATOM 631 N N . LEU A 1 83 ? 6.031 5.662 8.126 1.00 73.38 83 LEU A N 1
ATOM 632 C CA . LEU A 1 83 ? 4.659 5.515 7.653 1.00 73.38 83 LEU A CA 1
ATOM 633 C C . LEU A 1 83 ? 4.616 6.050 6.214 1.00 73.38 83 LEU A C 1
ATOM 635 O O . LEU A 1 83 ? 5.304 7.021 5.906 1.00 73.38 83 LEU A O 1
ATOM 639 N N . GLY A 1 84 ? 3.824 5.428 5.343 1.00 90.94 84 GLY A N 1
ATOM 640 C CA . GLY A 1 84 ? 3.904 5.604 3.889 1.00 90.94 84 GLY A CA 1
ATOM 641 C C . GLY A 1 84 ? 4.590 4.412 3.226 1.00 90.94 84 GLY A C 1
ATOM 642 O O . GLY A 1 84 ? 4.543 3.305 3.760 1.00 90.94 84 GLY A O 1
ATOM 643 N N . ILE A 1 85 ? 5.224 4.613 2.070 1.00 94.12 85 ILE A N 1
ATOM 644 C CA . ILE A 1 85 ? 5.915 3.534 1.351 1.00 94.12 85 ILE A CA 1
ATOM 645 C C . ILE A 1 85 ? 7.223 3.179 2.073 1.00 94.12 85 ILE A C 1
ATOM 647 O O . ILE A 1 85 ? 8.176 3.951 2.058 1.00 94.12 85 ILE A O 1
ATOM 651 N N . VAL A 1 86 ? 7.272 2.009 2.716 1.00 90.94 86 VAL A N 1
ATOM 652 C CA . VAL A 1 86 ? 8.349 1.621 3.647 1.00 90.94 86 VAL A CA 1
ATOM 653 C C . VAL A 1 86 ? 9.653 1.236 2.957 1.00 90.94 86 VAL A C 1
ATOM 655 O O . VAL A 1 86 ? 10.711 1.264 3.581 1.00 90.94 86 VAL A O 1
ATOM 658 N N . ASN A 1 87 ? 9.575 0.859 1.684 1.00 91.44 87 ASN A N 1
ATOM 659 C CA . ASN A 1 87 ? 10.714 0.514 0.845 1.00 91.44 87 ASN A CA 1
ATOM 660 C C . ASN A 1 87 ? 11.042 1.621 -0.167 1.00 91.44 87 ASN A C 1
ATOM 662 O O . ASN A 1 87 ? 11.652 1.338 -1.191 1.00 91.44 87 ASN A O 1
ATOM 666 N N . LEU A 1 88 ? 10.654 2.870 0.106 1.00 90.06 88 LEU A N 1
ATOM 667 C CA . LEU A 1 88 ? 11.024 4.047 -0.680 1.00 90.06 88 LEU A CA 1
ATOM 668 C C . LEU A 1 88 ? 11.883 4.980 0.183 1.00 90.06 88 LEU A C 1
ATOM 670 O O . LEU A 1 88 ? 11.495 5.327 1.296 1.00 90.06 88 LEU A O 1
ATOM 674 N N . SER A 1 89 ? 13.053 5.372 -0.319 1.00 87.75 89 SER A N 1
ATOM 675 C CA . SER A 1 89 ? 13.924 6.345 0.341 1.00 87.75 89 SER A CA 1
ATOM 676 C C . SER A 1 89 ? 13.371 7.764 0.220 1.00 87.75 89 SER A C 1
ATOM 678 O O . SER A 1 89 ? 12.520 8.043 -0.631 1.00 87.75 89 SER A O 1
ATOM 680 N N . ASP A 1 90 ? 13.909 8.682 1.023 1.00 83.69 90 ASP A N 1
ATOM 681 C CA . ASP A 1 90 ? 13.562 10.104 0.946 1.00 83.69 90 ASP A CA 1
ATOM 682 C C . ASP A 1 90 ? 13.883 10.692 -0.445 1.00 83.69 90 ASP A C 1
ATOM 684 O O . ASP A 1 90 ? 13.149 11.540 -0.943 1.00 83.69 90 ASP A O 1
ATOM 688 N N . GLU A 1 91 ? 14.910 10.170 -1.128 1.00 84.38 91 GLU A N 1
ATOM 689 C CA . GLU A 1 91 ? 15.295 10.532 -2.505 1.00 84.38 91 GLU A CA 1
ATOM 690 C C . GLU A 1 91 ? 14.465 9.811 -3.587 1.00 84.38 91 GLU A C 1
ATOM 692 O O . GLU A 1 91 ? 14.795 9.823 -4.781 1.00 84.38 91 GLU A O 1
ATOM 697 N N . GLY A 1 92 ? 13.415 9.095 -3.183 1.00 85.12 92 GLY A N 1
ATOM 698 C CA . GLY A 1 92 ? 12.546 8.355 -4.086 1.00 85.12 92 GLY A CA 1
ATOM 699 C C . GLY A 1 92 ? 13.231 7.154 -4.739 1.00 85.12 92 GLY A C 1
ATOM 700 O O . GLY A 1 92 ? 12.915 6.820 -5.883 1.00 85.12 92 GLY A O 1
ATOM 701 N N . ARG A 1 93 ? 14.215 6.524 -4.085 1.00 89.88 93 ARG A N 1
ATOM 702 C CA . ARG A 1 93 ? 14.813 5.257 -4.545 1.00 89.88 93 ARG A CA 1
ATOM 703 C C . ARG A 1 93 ? 14.135 4.088 -3.859 1.00 89.88 93 ARG A C 1
ATOM 705 O O . ARG A 1 93 ? 13.904 4.138 -2.656 1.00 89.88 93 ARG A O 1
ATOM 712 N N . LEU A 1 94 ? 13.840 3.027 -4.604 1.00 88.69 94 LEU A N 1
ATOM 713 C CA . LEU A 1 94 ? 13.388 1.795 -3.974 1.00 88.69 94 LEU A CA 1
ATOM 714 C C . LEU A 1 94 ? 14.554 1.195 -3.178 1.00 88.69 94 LEU A C 1
ATOM 716 O O . LEU A 1 94 ? 15.637 0.981 -3.723 1.00 88.69 94 LEU A O 1
ATOM 720 N N . VAL A 1 95 ? 14.346 0.955 -1.888 1.00 84.88 95 VAL A N 1
ATOM 721 C CA . VAL A 1 95 ? 15.354 0.374 -1.003 1.00 84.88 95 VAL A CA 1
ATOM 722 C C . VAL A 1 95 ? 14.987 -1.074 -0.745 1.00 84.88 95 VAL A C 1
ATOM 724 O O . VAL A 1 95 ? 13.895 -1.375 -0.270 1.00 84.88 95 VAL A O 1
ATOM 727 N N . LEU A 1 96 ? 15.910 -1.978 -1.053 1.00 71.19 96 LEU A N 1
ATOM 728 C CA . LEU A 1 96 ? 15.804 -3.368 -0.636 1.00 71.19 96 LEU A CA 1
ATOM 729 C C . LEU A 1 96 ? 16.353 -3.494 0.792 1.00 71.19 96 LEU A C 1
ATOM 731 O O . LEU A 1 96 ? 17.336 -2.825 1.130 1.00 71.19 96 LEU A O 1
ATOM 735 N N . PRO A 1 97 ? 15.758 -4.339 1.646 1.00 66.56 97 PRO A N 1
ATOM 736 C CA . PRO A 1 97 ? 16.271 -4.538 2.981 1.00 66.56 97 PRO A CA 1
ATOM 737 C C . PRO A 1 97 ? 17.648 -5.210 2.900 1.00 66.56 97 PRO A C 1
ATOM 739 O O . PRO A 1 97 ? 17.924 -5.967 1.960 1.00 66.56 97 PRO A O 1
ATOM 742 N N . PRO A 1 98 ? 18.527 -4.939 3.877 1.00 59.62 98 PRO A N 1
ATOM 743 C CA . PRO A 1 98 ? 19.853 -5.537 3.917 1.00 59.62 98 PRO A CA 1
ATOM 744 C C . PRO A 1 98 ? 19.745 -7.067 3.918 1.00 59.62 98 PRO A C 1
ATOM 746 O O . PRO A 1 98 ? 18.963 -7.640 4.677 1.00 59.62 98 PRO A O 1
ATOM 749 N N . LYS A 1 99 ? 20.537 -7.724 3.061 1.00 57.28 99 LYS A N 1
ATOM 750 C CA . LYS A 1 99 ? 20.636 -9.189 3.021 1.00 57.28 99 LYS A CA 1
ATOM 751 C C . LYS A 1 99 ? 21.127 -9.682 4.380 1.00 57.28 99 LYS A C 1
ATOM 753 O O . LYS A 1 99 ? 22.183 -9.247 4.842 1.00 57.28 99 LYS A O 1
ATOM 758 N N . THR A 1 100 ? 20.384 -10.575 5.024 1.00 56.41 100 THR A N 1
ATOM 759 C CA . THR A 1 100 ? 20.879 -11.237 6.236 1.00 56.41 100 THR A CA 1
ATOM 760 C C . THR A 1 100 ? 21.837 -12.368 5.855 1.00 56.41 100 THR A C 1
ATOM 762 O O . THR A 1 100 ? 21.753 -12.916 4.759 1.00 56.41 100 THR A O 1
ATOM 765 N N . ALA A 1 101 ? 22.764 -12.747 6.742 1.00 46.16 101 ALA A N 1
ATOM 766 C CA . ALA A 1 101 ? 23.729 -13.825 6.474 1.00 46.16 101 ALA A CA 1
ATOM 767 C C . ALA A 1 101 ? 23.069 -15.200 6.209 1.00 46.16 101 ALA A C 1
ATOM 769 O O . ALA A 1 101 ? 23.718 -16.104 5.690 1.00 46.16 101 ALA A O 1
ATOM 770 N N . SER A 1 102 ? 21.782 -15.354 6.543 1.00 51.00 102 SER A N 1
ATOM 771 C CA . SER A 1 102 ? 20.951 -16.525 6.239 1.00 51.00 102 SER A CA 1
ATOM 772 C C . SER A 1 102 ? 20.209 -16.452 4.895 1.00 51.00 102 SER A C 1
ATOM 774 O O . SER A 1 102 ? 19.597 -17.442 4.499 1.00 51.00 102 SER A O 1
ATOM 776 N N . ASP A 1 103 ? 20.245 -15.317 4.188 1.00 53.38 103 ASP A N 1
ATOM 777 C CA . ASP A 1 103 ? 19.528 -15.110 2.924 1.00 53.38 103 ASP A CA 1
ATOM 778 C C . ASP A 1 103 ? 20.337 -15.649 1.741 1.00 53.38 103 ASP A C 1
ATOM 780 O O . ASP A 1 103 ? 20.965 -14.911 0.982 1.00 53.38 103 ASP A O 1
ATOM 784 N N . THR A 1 104 ? 20.319 -16.968 1.573 1.00 47.62 104 THR A N 1
ATOM 785 C CA . THR A 1 104 ? 20.938 -17.641 0.422 1.00 47.62 104 THR A CA 1
ATOM 786 C C . THR A 1 104 ? 20.055 -17.615 -0.833 1.00 47.62 104 THR A C 1
ATOM 788 O O . THR A 1 104 ? 20.554 -17.881 -1.924 1.00 47.62 104 THR A O 1
ATOM 791 N N . LYS A 1 105 ? 18.764 -17.261 -0.708 1.00 53.94 105 LYS A N 1
ATOM 792 C CA . LYS A 1 105 ? 17.769 -17.245 -1.798 1.00 53.94 105 LYS A CA 1
ATOM 793 C C . LYS A 1 105 ? 16.852 -16.030 -1.710 1.00 53.94 105 LYS A C 1
ATOM 795 O O . LYS A 1 105 ? 15.883 -16.067 -0.968 1.00 53.94 105 LYS A O 1
ATOM 800 N N . ASP A 1 106 ? 17.203 -14.977 -2.440 1.00 55.06 106 ASP A N 1
ATOM 801 C CA . ASP A 1 106 ? 16.499 -13.698 -2.658 1.00 55.06 106 ASP A CA 1
ATOM 802 C C . ASP A 1 106 ? 15.138 -13.460 -1.934 1.00 55.06 106 ASP A C 1
ATOM 804 O O . ASP A 1 106 ? 14.098 -13.311 -2.586 1.00 55.06 106 ASP A O 1
ATOM 808 N N . PRO A 1 107 ? 15.086 -13.369 -0.584 1.00 57.22 107 PRO A N 1
ATOM 809 C CA . PRO A 1 107 ? 13.844 -13.200 0.168 1.00 57.22 107 PRO A CA 1
ATOM 810 C C . PRO A 1 107 ? 13.694 -11.749 0.650 1.00 57.22 107 PRO A C 1
ATOM 812 O O . PRO A 1 107 ? 12.989 -11.464 1.616 1.00 57.22 107 PRO A O 1
ATOM 815 N N . THR A 1 108 ? 14.357 -10.814 -0.035 1.00 74.00 108 THR A N 1
ATOM 816 C CA . THR A 1 108 ? 14.470 -9.405 0.352 1.00 74.00 108 THR A CA 1
ATOM 817 C C . THR A 1 108 ? 13.093 -8.774 0.568 1.00 74.00 108 THR A C 1
ATOM 819 O O . THR A 1 108 ? 12.829 -8.202 1.616 1.00 74.00 108 THR A O 1
ATOM 822 N N . HIS A 1 109 ? 12.146 -8.973 -0.346 1.00 81.50 109 HIS A N 1
ATOM 823 C CA . HIS A 1 109 ? 10.794 -8.423 -0.204 1.00 81.50 109 HIS A CA 1
ATOM 824 C C . HIS A 1 109 ? 9.983 -9.043 0.952 1.00 81.50 109 HIS A C 1
ATOM 826 O O . HIS A 1 109 ? 9.244 -8.341 1.639 1.00 81.50 109 HIS A O 1
ATOM 832 N N . LEU A 1 110 ? 10.157 -10.344 1.219 1.00 83.44 110 LEU A N 1
ATOM 833 C CA . LEU A 1 110 ? 9.474 -11.045 2.314 1.00 83.44 110 LEU A CA 1
ATOM 834 C C . LEU A 1 110 ? 9.962 -10.605 3.698 1.00 83.44 110 LEU A C 1
ATOM 836 O O . LEU A 1 110 ? 9.237 -10.786 4.676 1.00 83.44 110 LEU A O 1
ATOM 840 N N . ASN A 1 111 ? 11.162 -10.027 3.796 1.00 84.62 111 ASN A N 1
ATOM 841 C CA . ASN A 1 111 ? 11.694 -9.531 5.065 1.00 84.62 111 ASN A CA 1
ATOM 842 C C . ASN A 1 111 ? 10.843 -8.389 5.634 1.00 84.62 111 ASN A C 1
ATOM 844 O O . ASN A 1 111 ? 10.761 -8.248 6.848 1.00 84.62 111 ASN A O 1
ATOM 848 N N . TYR A 1 112 ? 10.152 -7.620 4.790 1.00 86.75 112 TYR A N 1
ATOM 849 C CA . TYR A 1 112 ? 9.231 -6.575 5.241 1.00 86.75 112 TYR A CA 1
ATOM 850 C C . TYR A 1 112 ? 7.896 -7.107 5.777 1.00 86.75 112 TYR A C 1
ATOM 852 O O . TYR A 1 112 ? 7.140 -6.336 6.365 1.00 86.75 112 TYR A O 1
ATOM 860 N N . LEU A 1 113 ? 7.598 -8.393 5.584 1.00 88.31 113 LEU A N 1
ATOM 861 C CA . LEU A 1 113 ? 6.291 -8.981 5.851 1.00 88.31 113 LEU A CA 1
ATOM 862 C C . LEU A 1 113 ? 6.331 -9.881 7.091 1.00 88.31 113 LEU A C 1
ATOM 864 O O . LEU A 1 113 ? 7.180 -10.766 7.218 1.00 88.31 113 LEU A O 1
ATOM 868 N N . PHE A 1 114 ? 5.374 -9.686 7.997 1.00 86.44 114 PHE A N 1
ATOM 869 C CA . PHE A 1 114 ? 5.294 -10.384 9.281 1.00 86.44 114 PHE A CA 1
ATOM 870 C C . PHE A 1 114 ? 3.906 -10.974 9.526 1.00 86.44 114 PHE A C 1
ATOM 872 O O . PHE A 1 114 ? 2.900 -10.374 9.171 1.00 86.44 114 PHE A O 1
ATOM 879 N N . LEU A 1 115 ? 3.852 -12.139 10.176 1.00 79.00 115 LEU A N 1
ATOM 880 C CA . LEU A 1 115 ? 2.604 -12.743 10.667 1.00 79.00 115 LEU A CA 1
ATOM 881 C C . LEU A 1 115 ? 2.211 -12.189 12.040 1.00 79.00 115 LEU A C 1
ATOM 883 O O . LEU A 1 115 ? 1.037 -12.128 12.390 1.00 79.00 115 LEU A O 1
ATOM 887 N N . ASN A 1 116 ? 3.216 -11.873 12.855 1.00 75.69 116 ASN A N 1
ATOM 888 C CA . ASN A 1 116 ? 3.087 -11.329 14.200 1.00 75.69 116 ASN A CA 1
ATOM 889 C C . ASN A 1 116 ? 4.430 -10.716 14.631 1.00 75.69 116 ASN A C 1
ATOM 891 O O . ASN A 1 116 ? 5.369 -10.612 13.837 1.00 75.69 116 ASN A O 1
ATOM 895 N N . ALA A 1 117 ? 4.533 -10.330 15.905 1.00 72.69 117 ALA A N 1
ATOM 896 C CA . ALA A 1 117 ? 5.724 -9.694 16.452 1.00 72.69 117 ALA A CA 1
ATOM 897 C C . ALA A 1 117 ? 7.019 -10.521 16.297 1.00 72.69 117 ALA A C 1
ATOM 899 O O . ALA A 1 11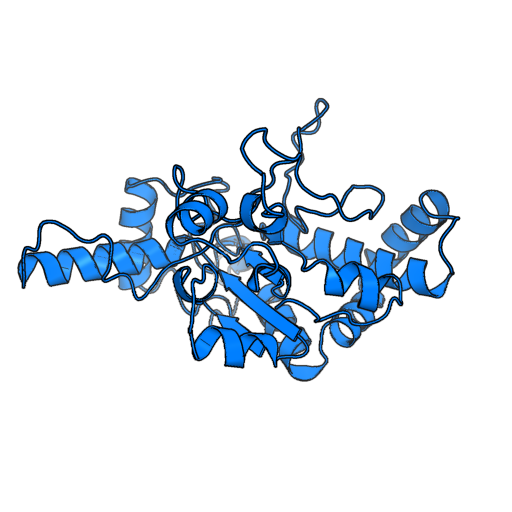7 ? 8.097 -9.931 16.214 1.00 72.69 117 ALA A O 1
ATOM 900 N N . GLU A 1 118 ? 6.905 -11.850 16.242 1.00 71.38 118 GLU A N 1
ATOM 901 C CA . GLU A 1 118 ? 8.010 -12.809 16.360 1.00 71.38 118 GLU A CA 1
ATOM 902 C C . GLU A 1 118 ? 8.296 -13.575 15.058 1.00 71.38 118 GLU A C 1
ATOM 904 O O . GLU A 1 118 ? 9.356 -14.176 14.914 1.00 71.38 118 GLU A O 1
ATOM 909 N N . SER A 1 119 ? 7.364 -13.576 14.100 1.00 76.69 119 SER A N 1
ATOM 910 C CA . SER A 1 119 ? 7.411 -14.437 12.911 1.00 76.69 119 SER A CA 1
ATOM 911 C C . SER A 1 119 ? 7.368 -13.626 11.615 1.00 76.69 119 SER A C 1
ATOM 913 O O . SER A 1 119 ? 6.317 -13.092 11.252 1.00 76.69 119 SER A O 1
ATOM 915 N N . SER A 1 120 ? 8.489 -13.571 10.885 1.00 84.31 120 SER A N 1
ATOM 916 C CA . SER A 1 120 ? 8.537 -13.020 9.523 1.00 84.31 120 SER A CA 1
ATOM 917 C C . SER A 1 120 ? 8.076 -14.043 8.479 1.00 84.31 120 SER A C 1
ATOM 919 O O . SER A 1 120 ? 8.226 -15.258 8.654 1.00 84.31 120 SER A O 1
ATOM 921 N N . LEU A 1 121 ? 7.541 -13.562 7.355 1.00 82.75 121 LEU A N 1
ATOM 922 C CA . LEU A 1 121 ? 7.175 -14.426 6.231 1.00 82.75 121 LEU A CA 1
ATOM 923 C C . LEU A 1 121 ? 8.413 -15.025 5.557 1.00 82.75 121 LEU A C 1
ATOM 925 O O . LEU A 1 121 ? 8.342 -16.154 5.081 1.00 82.75 121 LEU A O 1
ATOM 929 N N . ALA A 1 122 ? 9.552 -14.328 5.561 1.00 81.00 122 ALA A N 1
ATOM 930 C CA . ALA A 1 122 ? 10.813 -14.869 5.052 1.00 81.00 122 ALA A CA 1
ATOM 931 C C . ALA A 1 122 ? 11.250 -16.129 5.821 1.00 81.00 122 ALA A C 1
ATOM 933 O O . ALA A 1 122 ? 11.545 -17.160 5.213 1.00 81.00 122 ALA A O 1
ATOM 934 N N . ALA A 1 123 ? 11.189 -16.100 7.159 1.00 79.62 123 ALA A N 1
ATOM 935 C CA . ALA A 1 123 ? 11.475 -17.276 7.980 1.00 79.62 123 ALA A CA 1
ATOM 936 C C . ALA A 1 123 ? 10.510 -18.429 7.662 1.00 79.62 123 ALA A C 1
ATOM 938 O O . ALA A 1 123 ? 10.923 -19.584 7.547 1.00 79.62 123 ALA A O 1
ATOM 939 N N . ARG A 1 124 ? 9.224 -18.117 7.448 1.00 77.69 124 ARG A N 1
ATOM 940 C CA . ARG A 1 124 ? 8.223 -19.114 7.054 1.00 77.69 124 ARG A CA 1
ATOM 941 C C . ARG A 1 124 ? 8.498 -19.700 5.667 1.00 77.69 124 ARG A C 1
ATOM 943 O O . ARG A 1 124 ? 8.352 -20.908 5.493 1.00 77.69 124 ARG A O 1
ATOM 950 N N . GLN A 1 125 ? 8.927 -18.881 4.710 1.00 79.62 125 GLN A N 1
ATOM 951 C CA . GLN A 1 125 ? 9.262 -19.303 3.350 1.00 79.62 125 GLN A CA 1
ATOM 952 C C . GLN A 1 125 ? 10.450 -20.264 3.317 1.00 79.62 125 GLN A C 1
ATOM 954 O O . GLN A 1 125 ? 10.404 -21.252 2.583 1.00 79.62 125 GLN A O 1
ATOM 959 N N . ASN A 1 126 ? 11.459 -20.031 4.157 1.00 77.56 126 ASN A N 1
ATOM 960 C CA . ASN A 1 126 ? 12.613 -20.922 4.282 1.00 77.56 126 ASN A CA 1
ATOM 961 C C . ASN A 1 126 ? 12.228 -22.316 4.799 1.00 77.56 126 ASN A C 1
ATOM 963 O O . ASN A 1 126 ? 12.822 -23.305 4.381 1.00 77.56 126 ASN A O 1
ATOM 967 N N . LEU A 1 127 ? 11.201 -22.415 5.653 1.00 76.69 127 LEU A N 1
ATOM 968 C CA . LEU A 1 127 ? 10.687 -23.702 6.140 1.00 76.69 127 LEU A CA 1
ATOM 969 C C . LEU A 1 127 ? 9.897 -24.476 5.078 1.00 76.69 127 LEU A C 1
ATOM 971 O O . LEU A 1 127 ? 9.904 -25.703 5.088 1.00 76.69 127 LEU A O 1
ATOM 975 N N . VAL A 1 128 ? 9.176 -23.772 4.201 1.00 73.81 128 VAL A N 1
ATOM 976 C CA . VAL A 1 128 ? 8.356 -24.390 3.142 1.00 73.81 128 VAL A CA 1
ATOM 977 C C . VAL A 1 128 ? 9.206 -24.757 1.918 1.00 73.81 128 VAL A C 1
ATOM 979 O O . VAL A 1 128 ? 8.897 -25.728 1.232 1.00 73.81 128 VAL A O 1
ATOM 982 N N . GLY A 1 129 ? 10.298 -24.023 1.690 1.00 66.38 129 GLY A N 1
ATOM 983 C CA . GLY A 1 129 ? 11.256 -24.252 0.613 1.00 66.38 129 GLY A CA 1
ATOM 984 C C . GLY A 1 129 ? 10.763 -23.752 -0.749 1.00 66.38 129 GLY A C 1
ATOM 985 O O . GLY A 1 129 ? 9.769 -24.239 -1.284 1.00 66.38 129 GLY A O 1
ATOM 986 N N . LEU A 1 130 ? 11.497 -22.802 -1.336 1.00 69.19 130 LEU A N 1
ATOM 987 C CA . LEU A 1 130 ? 11.428 -22.495 -2.770 1.00 69.19 130 LEU A CA 1
ATOM 988 C C . LEU A 1 130 ? 12.508 -23.283 -3.510 1.00 69.19 130 LEU A C 1
ATOM 990 O O . LEU A 1 130 ? 13.614 -23.479 -2.989 1.00 69.19 130 LEU A O 1
ATOM 994 N N . GLU A 1 131 ? 12.196 -23.702 -4.735 1.00 67.50 131 GLU A N 1
ATOM 995 C CA . GLU A 1 131 ? 13.224 -24.165 -5.669 1.00 67.50 131 GLU A CA 1
ATOM 996 C C . GLU A 1 131 ? 14.250 -23.051 -5.905 1.00 67.50 131 GLU A C 1
ATOM 998 O O . GLU A 1 131 ? 13.904 -21.872 -5.874 1.00 67.50 131 GLU A O 1
ATOM 1003 N N . ASP A 1 132 ? 15.509 -23.420 -6.140 1.00 63.25 132 ASP A N 1
ATOM 1004 C CA . ASP A 1 132 ? 16.637 -22.478 -6.222 1.00 63.25 132 ASP A CA 1
ATOM 1005 C C . ASP A 1 132 ? 16.464 -21.400 -7.310 1.00 63.25 132 ASP A C 1
ATOM 1007 O O . ASP A 1 132 ? 17.059 -20.331 -7.211 1.00 63.25 132 ASP A O 1
ATOM 1011 N N . SER A 1 133 ? 15.631 -21.656 -8.323 1.00 66.00 133 SER A N 1
ATOM 1012 C CA . SER A 1 133 ? 15.341 -20.747 -9.438 1.00 66.00 133 SER A CA 1
ATOM 1013 C C . SER A 1 133 ? 14.024 -19.969 -9.309 1.00 66.00 133 SER A C 1
ATOM 1015 O O . SER A 1 133 ? 13.719 -19.158 -10.182 1.00 66.00 133 SER A O 1
ATOM 1017 N N . GLN A 1 134 ? 13.218 -20.211 -8.268 1.00 73.25 134 GLN A N 1
ATOM 1018 C CA . GLN A 1 134 ? 11.893 -19.599 -8.138 1.00 73.25 134 GLN A CA 1
ATOM 1019 C C . GLN A 1 134 ? 11.929 -18.310 -7.316 1.00 73.25 134 GLN A C 1
ATOM 1021 O O . GLN A 1 134 ? 12.300 -18.310 -6.141 1.00 73.25 134 GLN A O 1
ATOM 1026 N N . LYS A 1 135 ? 11.435 -17.222 -7.912 1.00 78.69 135 LYS A N 1
ATOM 1027 C CA . LYS A 1 135 ? 11.154 -15.962 -7.219 1.00 78.69 135 LYS A CA 1
ATOM 1028 C C . LYS A 1 135 ? 9.898 -16.117 -6.352 1.00 78.69 135 LYS A C 1
ATOM 1030 O O . LYS A 1 135 ? 9.007 -16.929 -6.631 1.00 78.69 135 LYS A O 1
ATOM 1035 N N . SER A 1 136 ? 9.810 -15.340 -5.275 1.00 81.31 136 SER A N 1
ATOM 1036 C CA . SER A 1 136 ? 8.605 -15.307 -4.440 1.00 81.31 136 SER A CA 1
ATOM 1037 C C . SER A 1 136 ? 7.525 -14.460 -5.105 1.00 81.31 136 SER A C 1
ATOM 1039 O O . SER A 1 136 ? 7.752 -13.283 -5.376 1.00 81.31 136 SER A O 1
ATOM 1041 N N . ILE A 1 137 ? 6.318 -15.010 -5.288 1.00 84.00 137 ILE A N 1
ATOM 1042 C CA . ILE A 1 137 ? 5.172 -14.244 -5.815 1.00 84.00 137 ILE A CA 1
ATOM 1043 C C . ILE A 1 137 ? 4.797 -13.042 -4.946 1.00 84.00 137 ILE A C 1
ATOM 1045 O O . ILE A 1 137 ? 4.140 -12.129 -5.432 1.00 84.00 137 ILE A O 1
ATOM 1049 N N . ALA A 1 138 ? 5.247 -13.006 -3.690 1.00 85.94 138 ALA A N 1
ATOM 1050 C CA . ALA A 1 138 ? 5.053 -11.865 -2.811 1.00 85.94 138 ALA A CA 1
ATOM 1051 C C . ALA A 1 138 ? 5.616 -10.562 -3.396 1.00 85.94 138 ALA A C 1
ATOM 1053 O O . ALA A 1 138 ? 5.083 -9.506 -3.082 1.00 85.94 138 ALA A O 1
ATOM 1054 N N . GLN A 1 139 ? 6.653 -10.640 -4.242 1.00 87.19 139 GLN A N 1
ATOM 1055 C CA . GLN A 1 139 ? 7.258 -9.488 -4.923 1.00 87.19 139 GLN A CA 1
ATOM 1056 C C . GLN A 1 139 ? 6.327 -8.856 -5.972 1.00 87.19 139 GLN A C 1
ATOM 1058 O O . GLN A 1 139 ? 6.534 -7.710 -6.357 1.00 87.19 139 GLN A O 1
ATOM 1063 N N . LEU A 1 140 ? 5.294 -9.577 -6.420 1.00 88.31 140 LEU A N 1
ATOM 1064 C CA . LEU A 1 140 ? 4.300 -9.069 -7.370 1.00 88.31 140 LEU A CA 1
ATOM 1065 C C . LEU A 1 140 ? 3.183 -8.269 -6.685 1.00 88.31 140 LEU A C 1
ATOM 1067 O O . LEU A 1 140 ? 2.346 -7.676 -7.365 1.00 88.31 140 LEU A O 1
ATOM 1071 N N . PHE A 1 141 ? 3.136 -8.264 -5.350 1.00 91.56 141 PHE A N 1
ATOM 1072 C CA . PHE A 1 141 ? 2.066 -7.628 -4.588 1.00 91.56 141 PHE A CA 1
ATOM 1073 C C . PHE A 1 141 ? 2.526 -6.321 -3.962 1.00 91.56 141 PHE A C 1
ATOM 1075 O O . PHE A 1 141 ? 3.599 -6.234 -3.373 1.00 91.56 141 PHE A O 1
ATOM 1082 N N . THR A 1 142 ? 1.674 -5.305 -4.059 1.00 94.25 142 THR A N 1
ATOM 1083 C CA . THR A 1 142 ? 1.787 -4.116 -3.214 1.00 94.25 142 THR A CA 1
ATOM 1084 C C . THR A 1 142 ? 0.877 -4.289 -2.006 1.00 94.25 142 THR A C 1
ATOM 1086 O O . THR A 1 142 ? -0.309 -4.580 -2.161 1.00 94.25 142 THR A O 1
ATOM 1089 N N . TYR A 1 143 ? 1.419 -4.106 -0.808 1.00 93.75 143 TYR A N 1
ATOM 1090 C CA . TYR A 1 143 ? 0.689 -4.297 0.445 1.00 93.75 143 TYR A CA 1
ATOM 1091 C C . TYR A 1 143 ? 0.374 -2.946 1.063 1.00 93.75 143 TYR A C 1
ATOM 1093 O O . TYR A 1 143 ? 1.280 -2.137 1.225 1.00 93.75 143 TYR A O 1
ATOM 1101 N N . PHE A 1 144 ? -0.880 -2.730 1.438 1.00 93.81 144 PHE A N 1
ATOM 1102 C CA . PHE A 1 144 ? -1.354 -1.595 2.215 1.00 93.81 144 PHE A CA 1
ATOM 11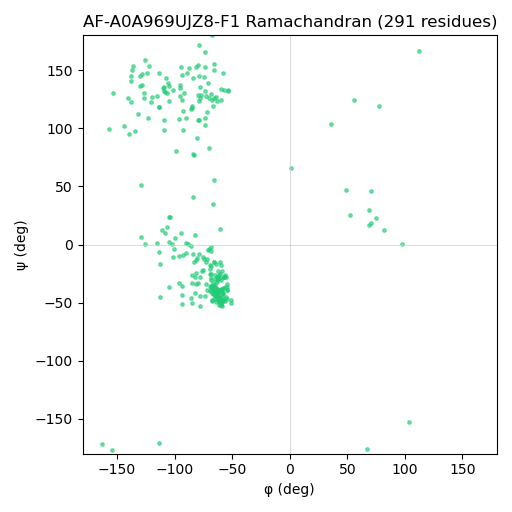03 C C . PHE A 1 144 ? -1.721 -2.091 3.609 1.00 93.81 144 PHE A C 1
ATOM 1105 O O . PHE A 1 144 ? -2.802 -2.635 3.821 1.00 93.81 144 PHE A O 1
ATOM 1112 N N . ASP A 1 145 ? -0.814 -1.902 4.559 1.00 92.06 145 ASP A N 1
ATOM 1113 C CA . ASP A 1 145 ? -1.063 -2.174 5.965 1.00 92.06 145 ASP A CA 1
ATOM 1114 C C . ASP A 1 145 ? -1.843 -1.015 6.587 1.00 92.06 145 ASP A C 1
ATOM 1116 O O . ASP A 1 145 ? -1.336 0.093 6.808 1.00 92.06 145 ASP A O 1
ATOM 1120 N N . CYS A 1 146 ? -3.113 -1.293 6.852 1.00 91.56 146 CYS A N 1
ATOM 1121 C CA . CYS A 1 146 ? -4.086 -0.383 7.421 1.00 91.56 146 CYS A CA 1
ATOM 1122 C C . CYS A 1 146 ? -4.202 -0.515 8.946 1.00 91.56 146 CYS A C 1
ATOM 1124 O O . CYS A 1 146 ? -5.084 0.107 9.535 1.00 91.56 146 CYS A O 1
ATOM 1126 N N . THR A 1 147 ? -3.313 -1.254 9.619 1.00 89.75 147 THR A N 1
ATOM 1127 C CA . THR A 1 147 ? -3.378 -1.461 11.078 1.00 89.75 147 THR A CA 1
ATOM 1128 C C . THR A 1 147 ? -3.414 -0.148 11.847 1.00 89.75 147 THR A C 1
ATOM 1130 O O . THR A 1 147 ? -4.125 -0.034 12.839 1.00 89.75 147 THR A O 1
ATOM 1133 N N . ASN A 1 148 ? -2.693 0.876 11.393 1.00 91.38 148 ASN A N 1
ATOM 1134 C CA . ASN A 1 148 ? -2.702 2.202 12.011 1.00 91.38 148 ASN A CA 1
ATOM 1135 C C . ASN A 1 148 ? -3.464 3.250 11.186 1.00 91.38 148 ASN A C 1
ATOM 1137 O O . ASN A 1 148 ? -3.336 4.448 11.451 1.00 91.38 148 ASN A O 1
ATOM 1141 N N . TYR A 1 149 ? -4.271 2.807 10.215 1.00 93.31 149 TYR A N 1
ATOM 1142 C CA . TYR A 1 149 ? -5.051 3.691 9.364 1.00 93.31 149 TYR A CA 1
ATOM 1143 C C . TYR A 1 149 ? -6.116 4.433 10.167 1.00 93.31 149 TYR A C 1
ATOM 1145 O O . TYR A 1 149 ? -6.947 3.840 10.865 1.00 93.31 149 TYR A O 1
ATOM 1153 N N . LYS A 1 150 ? -6.085 5.755 10.036 1.00 93.81 150 LYS A N 1
ATOM 1154 C CA . LYS A 1 150 ? -7.001 6.676 10.683 1.00 93.81 150 LYS A CA 1
ATOM 1155 C C . LYS A 1 150 ? -7.458 7.765 9.738 1.00 93.81 150 LYS A C 1
ATOM 1157 O O . LYS A 1 150 ? -6.701 8.253 8.899 1.00 93.81 150 LYS A O 1
ATOM 1162 N N . GLU A 1 151 ? -8.671 8.221 9.989 1.00 93.62 151 GLU A N 1
ATOM 1163 C CA . GLU A 1 151 ? -9.290 9.314 9.264 1.00 93.62 151 GLU A CA 1
ATOM 1164 C C . GLU A 1 151 ? -9.755 10.402 10.208 1.00 93.62 151 GLU A C 1
ATOM 1166 O O . GLU A 1 151 ? -9.909 10.207 11.420 1.00 93.62 151 GLU A O 1
ATOM 1171 N N . LYS A 1 152 ? -9.911 11.591 9.636 1.00 91.50 152 LYS A N 1
ATOM 1172 C CA . LYS A 1 152 ? -10.442 12.736 10.356 1.00 91.50 152 LYS A CA 1
ATOM 1173 C C . LYS A 1 152 ? -11.891 12.920 9.961 1.00 91.50 152 LYS A C 1
ATOM 1175 O O . LYS A 1 152 ? -12.196 12.951 8.778 1.00 91.50 152 LYS A O 1
ATOM 1180 N N . PHE A 1 153 ? -12.757 13.109 10.942 1.00 87.75 153 PHE A N 1
ATOM 1181 C CA . PHE A 1 153 ? -14.154 13.422 10.689 1.00 87.75 153 PHE A CA 1
ATOM 1182 C C . PHE A 1 153 ? -14.622 14.539 11.615 1.00 87.75 153 PHE A C 1
ATOM 1184 O O . PHE A 1 153 ? -14.089 14.740 12.712 1.00 87.75 153 PHE A O 1
ATOM 1191 N N . LEU A 1 154 ? -15.627 15.279 11.161 1.00 89.25 154 LEU A N 1
ATOM 1192 C CA . LEU A 1 154 ? -16.287 16.288 11.971 1.00 89.25 154 LEU A CA 1
ATOM 1193 C C . LEU A 1 154 ? -17.363 15.605 12.813 1.00 89.25 154 LEU A C 1
ATOM 1195 O O . LEU A 1 154 ? -18.304 15.025 12.275 1.00 89.25 154 LEU A O 1
ATOM 1199 N N . ASP A 1 155 ? -17.229 15.656 14.136 1.00 85.62 155 ASP A N 1
ATOM 1200 C CA . ASP A 1 155 ? -18.251 15.103 15.019 1.00 85.62 155 ASP A CA 1
ATOM 1201 C C . ASP A 1 155 ? -19.541 15.932 14.883 1.00 85.62 155 ASP A C 1
ATOM 1203 O O . ASP A 1 155 ? -19.529 17.118 15.224 1.00 85.62 155 ASP A O 1
ATOM 1207 N N . PRO A 1 156 ? -20.667 15.338 14.448 1.00 85.38 156 PRO A N 1
ATOM 1208 C CA . PRO A 1 156 ? -21.893 16.088 14.196 1.00 85.38 156 PRO A CA 1
ATOM 1209 C C . PRO A 1 156 ? -22.451 16.751 15.463 1.00 85.38 156 PRO A C 1
ATOM 1211 O O . PRO A 1 156 ? -23.090 17.798 15.372 1.00 85.38 156 PRO A O 1
ATOM 1214 N N . LYS A 1 157 ? -22.186 16.185 16.649 1.00 89.75 157 LYS A N 1
ATOM 1215 C CA . LYS A 1 157 ? -22.676 16.712 17.931 1.00 89.75 157 LYS A CA 1
ATOM 1216 C C . LYS A 1 157 ? -21.809 17.842 18.461 1.00 89.75 157 LYS A C 1
ATOM 1218 O O . LYS A 1 157 ? -22.328 18.798 19.023 1.00 89.75 157 LYS A O 1
ATOM 1223 N N . THR A 1 158 ? -20.489 17.705 18.347 1.00 90.06 158 THR A N 1
ATOM 1224 C CA . THR A 1 158 ? -19.552 18.663 18.957 1.00 90.06 158 THR A CA 1
ATOM 1225 C C . THR A 1 158 ? -18.975 19.667 17.967 1.00 90.06 158 THR A C 1
ATOM 1227 O O . THR A 1 158 ? -18.347 20.625 18.408 1.00 90.06 158 THR A O 1
ATOM 1230 N N . GLN A 1 159 ? -19.179 19.460 16.659 1.00 91.06 159 GLN A N 1
ATOM 1231 C CA . GLN A 1 159 ? -18.590 20.240 15.561 1.00 91.06 159 GLN A CA 1
ATOM 1232 C C . GLN A 1 159 ? -17.059 20.356 15.670 1.00 91.06 159 GLN A C 1
ATOM 1234 O O . GLN A 1 159 ? -16.445 21.301 15.180 1.00 91.06 159 GLN A O 1
ATOM 1239 N N . LYS A 1 160 ? -16.428 19.389 16.345 1.00 91.88 160 LYS A N 1
ATOM 1240 C CA . LYS A 1 160 ? -14.978 19.307 16.513 1.00 91.88 160 LYS A CA 1
ATOM 1241 C C . LYS A 1 160 ? -14.427 18.201 15.630 1.00 91.88 160 LYS A C 1
ATOM 1243 O O . LYS A 1 160 ? -15.012 17.122 15.537 1.00 91.88 160 LYS A O 1
ATOM 1248 N N . GLU A 1 161 ? -13.284 18.478 15.016 1.00 90.94 161 GLU A N 1
ATOM 1249 C CA . GLU A 1 161 ? -12.522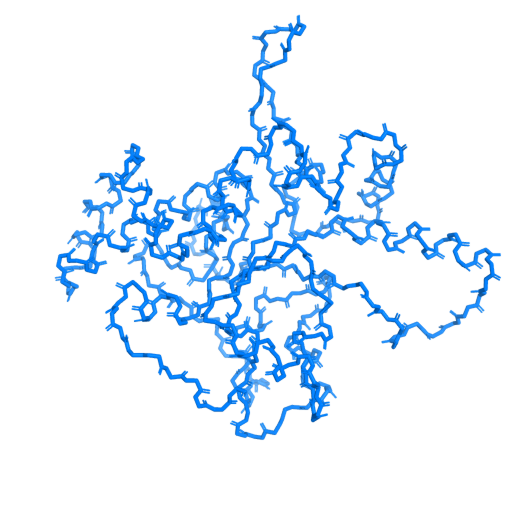 17.480 14.273 1.00 90.94 161 GLU A CA 1
ATOM 1250 C C . GLU A 1 161 ? -12.038 16.389 15.242 1.00 90.94 161 GLU A C 1
ATOM 1252 O O . GLU A 1 161 ? -11.420 16.677 16.272 1.00 90.94 161 GLU A O 1
ATOM 1257 N N . LYS A 1 162 ? -12.335 15.130 14.922 1.00 90.00 162 LYS A N 1
ATOM 1258 C CA . LYS A 1 162 ? -11.874 13.951 15.657 1.00 90.00 162 LYS A CA 1
ATOM 1259 C C . LYS A 1 162 ? -11.130 13.012 14.721 1.00 90.00 162 LYS A C 1
ATOM 1261 O O . LYS A 1 162 ? -11.450 12.915 13.542 1.00 90.00 162 LYS A O 1
ATOM 1266 N N . GLN A 1 163 ? -10.139 12.313 15.268 1.00 90.44 163 GLN A N 1
ATOM 1267 C CA . GLN A 1 163 ? -9.472 11.205 14.587 1.00 90.44 163 GLN A CA 1
ATOM 1268 C C . GLN A 1 163 ? -10.113 9.889 15.014 1.00 90.44 163 GLN A C 1
ATOM 1270 O O . GLN A 1 163 ? -10.332 9.672 16.207 1.00 90.44 163 GLN A O 1
ATOM 1275 N N . VAL A 1 164 ? -10.386 9.021 14.047 1.00 91.00 164 VAL A N 1
ATOM 1276 C CA . VAL A 1 164 ? -10.908 7.671 14.267 1.00 91.00 164 VAL A CA 1
ATOM 1277 C C . VAL A 1 164 ? -10.042 6.669 13.521 1.00 91.00 164 VAL A C 1
ATOM 1279 O O . VAL A 1 164 ? -9.623 6.933 12.396 1.00 91.00 164 VAL A O 1
ATOM 1282 N N . GLY A 1 165 ? -9.737 5.543 14.160 1.00 91.75 165 GLY A N 1
ATOM 1283 C CA . GLY A 1 165 ? -9.129 4.411 13.473 1.00 91.75 165 GLY A CA 1
ATOM 1284 C C . GLY A 1 165 ? -10.196 3.648 12.691 1.00 91.75 165 GLY A C 1
ATOM 1285 O O . GLY A 1 165 ? -11.296 3.441 13.197 1.00 91.75 165 GLY A O 1
ATOM 1286 N N . ILE A 1 166 ? -9.891 3.281 11.447 1.00 92.19 166 ILE A N 1
ATOM 1287 C CA . ILE A 1 166 ? -10.900 2.751 10.517 1.00 92.19 166 ILE A CA 1
ATOM 1288 C C . ILE A 1 166 ? -11.107 1.246 10.700 1.00 92.19 166 ILE A C 1
ATOM 1290 O O . ILE A 1 166 ? -12.232 0.792 10.874 1.00 92.19 166 ILE A O 1
ATOM 1294 N N . VAL A 1 167 ? -10.014 0.483 10.714 1.00 88.69 167 VAL A N 1
ATOM 1295 C CA . VAL A 1 167 ? -10.022 -0.991 10.841 1.00 88.69 167 VAL A CA 1
ATOM 1296 C C . VAL A 1 167 ? -9.369 -1.477 12.138 1.00 88.69 167 VAL A C 1
ATOM 1298 O O . VAL A 1 167 ? -9.251 -2.672 12.409 1.00 88.69 167 VAL A O 1
ATOM 1301 N N . SER A 1 168 ? -8.919 -0.540 12.965 1.00 88.75 168 SER A N 1
ATOM 1302 C CA . SER A 1 168 ? -8.395 -0.788 14.302 1.00 88.75 168 SER A CA 1
ATOM 1303 C C . SER A 1 168 ? -8.580 0.472 15.156 1.00 88.75 168 SER A C 1
ATOM 1305 O O . SER A 1 168 ? -9.103 1.482 14.693 1.00 88.75 168 SER A O 1
ATOM 1307 N N . LYS A 1 169 ? -8.094 0.462 16.399 1.00 86.75 169 LYS A N 1
ATOM 1308 C CA . LYS A 1 169 ? -8.011 1.673 17.232 1.00 86.75 169 LYS A CA 1
ATOM 1309 C C . LYS A 1 169 ? -6.949 2.688 16.784 1.00 86.75 169 LYS A C 1
ATOM 1311 O O . LYS A 1 169 ? -6.847 3.744 17.400 1.00 86.75 169 LYS A O 1
ATOM 1316 N N . ALA A 1 170 ? -6.140 2.363 15.774 1.00 83.88 170 ALA A N 1
ATOM 1317 C CA . ALA A 1 170 ? -5.030 3.172 15.268 1.00 83.88 170 ALA A CA 1
ATOM 1318 C C . ALA A 1 170 ? -4.096 3.689 16.380 1.00 83.88 170 ALA A C 1
ATOM 1320 O O . ALA A 1 170 ? -3.738 4.865 16.442 1.00 83.88 170 ALA A O 1
ATOM 1321 N N . ILE A 1 171 ? -3.705 2.787 17.285 1.00 82.06 171 ILE A N 1
ATOM 1322 C CA . ILE A 1 171 ? -2.922 3.101 18.493 1.00 82.06 171 ILE A CA 1
ATOM 1323 C C . ILE A 1 171 ? -1.464 3.500 18.213 1.00 82.06 171 ILE A C 1
ATOM 1325 O O . ILE A 1 171 ? -0.736 3.833 19.146 1.00 82.06 171 ILE A O 1
ATOM 1329 N N . GLY A 1 172 ? -1.020 3.461 16.954 1.00 82.25 172 GLY A N 1
ATOM 1330 C CA . GLY A 1 172 ? 0.335 3.835 16.548 1.00 82.25 172 GLY A CA 1
ATOM 1331 C C . GLY A 1 172 ? 1.399 2.840 17.007 1.00 82.25 172 GLY A C 1
ATOM 1332 O O . GLY A 1 172 ? 2.576 3.194 17.085 1.00 82.25 172 GLY A O 1
ATOM 1333 N N . LYS A 1 173 ? 0.995 1.612 17.352 1.00 81.00 173 LYS A N 1
ATOM 1334 C CA . LYS A 1 173 ? 1.922 0.540 17.715 1.00 81.00 173 LYS A CA 1
ATOM 1335 C C . LYS A 1 173 ? 2.323 -0.240 16.463 1.00 81.00 173 LYS A C 1
ATOM 1337 O O . LYS A 1 173 ? 1.499 -0.390 15.562 1.00 81.00 173 LYS A O 1
ATOM 1342 N N . PRO A 1 174 ? 3.558 -0.766 16.415 1.00 74.38 174 PRO A N 1
ATOM 1343 C CA . PRO A 1 174 ? 3.974 -1.646 15.330 1.00 74.38 174 PRO A CA 1
ATOM 1344 C C . PRO A 1 174 ? 3.249 -2.999 15.377 1.00 74.38 174 PRO A C 1
ATOM 1346 O O . PRO A 1 174 ? 3.091 -3.609 14.332 1.00 74.38 174 PRO A O 1
ATOM 1349 N N . PHE A 1 175 ? 2.845 -3.451 16.575 1.00 78.00 175 PHE A N 1
ATOM 1350 C CA . PHE A 1 175 ? 2.063 -4.671 16.809 1.00 78.00 175 PHE A CA 1
ATOM 1351 C C . PHE A 1 175 ? 0.990 -4.411 17.855 1.00 78.00 175 PHE A C 1
ATOM 1353 O O . PHE A 1 175 ? 1.223 -3.679 18.828 1.00 78.00 175 PHE A O 1
ATOM 1360 N N . LEU A 1 176 ? -0.157 -5.053 17.685 1.00 81.44 176 LEU A N 1
ATOM 1361 C CA . LEU A 1 176 ? -1.205 -5.120 18.686 1.00 81.44 176 LEU A CA 1
ATOM 1362 C C . LEU A 1 176 ? -0.809 -6.134 19.766 1.00 81.44 176 LEU A C 1
ATOM 1364 O O . LEU A 1 176 ? -0.424 -7.271 19.501 1.00 81.44 176 LEU A O 1
ATOM 1368 N N . GLY A 1 177 ? -0.886 -5.708 21.024 1.00 80.81 177 GLY A N 1
ATOM 1369 C CA . GLY A 1 177 ? -0.734 -6.606 22.160 1.00 80.81 177 GLY A CA 1
ATOM 1370 C C . GLY A 1 177 ? -2.014 -7.396 22.429 1.00 80.81 177 GLY A C 1
ATOM 1371 O O . GLY A 1 177 ? -3.089 -7.080 21.924 1.00 80.81 177 GLY A O 1
ATOM 1372 N N . PHE A 1 178 ? -1.927 -8.374 23.332 1.00 81.94 178 PHE A N 1
ATOM 1373 C CA . PHE A 1 178 ? -3.080 -9.184 23.740 1.00 81.94 178 PHE A CA 1
ATOM 1374 C C . PHE A 1 178 ? -4.298 -8.342 24.159 1.00 81.94 178 PHE A C 1
ATOM 1376 O O . PHE A 1 178 ? -5.409 -8.573 23.687 1.00 81.94 178 PHE A O 1
ATOM 1383 N N . LEU A 1 179 ? -4.088 -7.329 25.006 1.00 84.38 179 LEU A N 1
ATOM 1384 C CA . LEU A 1 179 ? -5.167 -6.444 25.452 1.00 84.38 179 LEU A CA 1
ATOM 1385 C C . LEU A 1 179 ? -5.761 -5.625 24.303 1.00 84.38 179 LEU A C 1
ATOM 1387 O O . LEU A 1 179 ? -6.969 -5.402 24.283 1.00 84.38 179 LEU A O 1
ATOM 1391 N N . ASP A 1 180 ? -4.937 -5.214 23.337 1.00 87.06 180 ASP A N 1
ATOM 1392 C CA . ASP A 1 180 ? -5.410 -4.471 22.171 1.00 87.06 180 ASP A CA 1
ATOM 1393 C C . ASP A 1 180 ? -6.373 -5.343 21.346 1.00 87.06 180 ASP A C 1
ATOM 1395 O O . ASP A 1 180 ? -7.443 -4.866 20.973 1.00 87.06 180 ASP A O 1
ATOM 1399 N N . TYR A 1 181 ? -6.075 -6.638 21.161 1.00 83.31 181 TYR A N 1
ATOM 1400 C CA . TYR A 1 181 ? -6.996 -7.574 20.503 1.00 83.31 181 TYR A CA 1
ATOM 1401 C C . TYR A 1 181 ? -8.290 -7.806 21.280 1.00 83.31 181 TYR A C 1
ATOM 1403 O O . TYR A 1 181 ? -9.354 -7.896 20.668 1.00 83.31 181 TYR A O 1
ATOM 1411 N N . VAL A 1 182 ? -8.225 -7.912 22.612 1.00 83.19 182 VAL A N 1
ATOM 1412 C CA . VAL A 1 182 ? -9.428 -8.071 23.447 1.00 83.19 182 VAL A CA 1
ATOM 1413 C C . VAL A 1 182 ? -10.346 -6.869 23.263 1.00 83.19 182 VAL A C 1
ATOM 1415 O O . VAL A 1 182 ? -11.534 -7.026 22.982 1.00 83.19 182 VAL A O 1
ATOM 1418 N N . PHE A 1 183 ? -9.793 -5.660 23.353 1.00 87.62 183 PHE A N 1
ATOM 1419 C CA . PHE A 1 183 ? -10.569 -4.448 23.141 1.00 87.62 183 PHE A CA 1
ATOM 1420 C C . PHE A 1 183 ? -11.092 -4.319 21.713 1.00 87.62 183 PHE A C 1
ATOM 1422 O O . PHE A 1 183 ? -12.219 -3.871 21.527 1.00 87.62 183 PHE A O 1
ATOM 1429 N N . LEU A 1 184 ? -10.300 -4.710 20.717 1.00 85.44 184 LEU A N 1
ATOM 1430 C CA . LEU A 1 184 ? -10.718 -4.651 19.324 1.00 85.44 184 LEU A CA 1
ATOM 1431 C C . LEU A 1 184 ? -11.831 -5.659 19.015 1.00 85.44 184 LEU A C 1
ATOM 1433 O O . LEU A 1 184 ? -12.764 -5.332 18.294 1.00 85.44 184 LEU A O 1
ATOM 1437 N N . SER A 1 185 ? -11.788 -6.842 19.633 1.00 83.44 185 SER A N 1
ATOM 1438 C CA . SER A 1 185 ? -12.871 -7.829 19.548 1.00 83.44 185 SER A CA 1
ATOM 1439 C C . SER A 1 185 ? -14.172 -7.261 20.117 1.00 83.44 185 SER A C 1
ATOM 1441 O O . SER A 1 185 ? -15.226 -7.390 19.502 1.00 83.44 185 SER A O 1
ATOM 1443 N N . LEU A 1 186 ? -14.109 -6.590 21.273 1.00 85.38 186 LEU A N 1
ATOM 1444 C CA . LEU A 1 186 ? -15.275 -5.927 21.866 1.00 85.38 186 LEU A CA 1
ATOM 1445 C C . LEU A 1 186 ? -15.810 -4.801 20.973 1.00 85.38 186 LEU A C 1
ATOM 1447 O O . LEU A 1 186 ? -17.022 -4.668 20.808 1.00 85.38 186 LEU A O 1
ATOM 1451 N N . ASP A 1 187 ? -14.929 -3.998 20.381 1.00 86.75 187 ASP A N 1
ATOM 1452 C CA . ASP A 1 187 ? -15.338 -2.929 19.471 1.00 86.75 187 ASP A CA 1
ATOM 1453 C C . ASP A 1 187 ? -15.964 -3.473 18.183 1.00 86.75 187 ASP A C 1
ATOM 1455 O O . ASP A 1 187 ? -16.958 -2.914 17.725 1.00 86.75 187 ASP A O 1
ATOM 1459 N N . PHE A 1 188 ? -15.470 -4.600 17.665 1.00 84.00 188 PHE A N 1
ATOM 1460 C CA . PHE A 1 188 ? -16.092 -5.312 16.551 1.00 84.00 188 PHE A CA 1
ATOM 1461 C C . PHE A 1 188 ? -17.504 -5.795 16.900 1.00 84.00 188 PHE A C 1
ATOM 1463 O O . PHE A 1 188 ? -18.463 -5.458 16.210 1.00 84.00 188 PHE A O 1
ATOM 1470 N N . PHE A 1 189 ? -17.674 -6.504 18.022 1.00 82.44 189 PHE A N 1
ATOM 1471 C CA . PHE A 1 189 ? -18.996 -6.992 18.444 1.00 82.44 189 PHE A CA 1
ATOM 1472 C C . PHE A 1 189 ? -19.984 -5.873 18.789 1.00 82.44 189 PHE A C 1
ATOM 1474 O O . PHE A 1 189 ? -21.192 -6.068 18.689 1.00 82.44 189 PHE A O 1
ATOM 1481 N N . THR A 1 190 ? -19.489 -4.701 19.194 1.00 86.06 190 THR A N 1
ATOM 1482 C CA . THR A 1 190 ? -20.327 -3.520 19.453 1.00 86.06 190 THR A CA 1
ATOM 1483 C C . THR A 1 190 ? -20.528 -2.635 18.219 1.00 86.06 190 THR A C 1
ATOM 1485 O O . THR A 1 190 ? -21.196 -1.608 18.326 1.00 86.06 190 THR A O 1
ATOM 1488 N N . GLY A 1 191 ? -19.974 -3.013 17.060 1.00 82.69 191 GLY A N 1
ATOM 1489 C CA . GLY A 1 191 ? -20.089 -2.267 15.804 1.00 82.69 191 GLY A CA 1
ATOM 1490 C C . GLY A 1 191 ? -19.342 -0.930 15.790 1.00 82.69 191 GLY A C 1
ATOM 1491 O O . GLY A 1 191 ? -19.635 -0.073 14.962 1.00 82.69 191 GLY A O 1
ATOM 1492 N N . LYS A 1 192 ? -18.403 -0.713 16.718 1.00 84.88 192 LYS A N 1
ATOM 1493 C CA . LYS A 1 192 ? -17.608 0.523 16.802 1.00 84.88 192 LYS A CA 1
ATOM 1494 C C . LYS A 1 192 ? -16.455 0.554 15.807 1.00 84.88 192 LYS A C 1
ATOM 1496 O O . LYS A 1 192 ? -16.080 1.636 15.370 1.00 84.88 192 LYS A O 1
ATOM 1501 N N . VAL A 1 193 ? -15.870 -0.606 15.511 1.00 85.50 193 VAL A N 1
ATOM 1502 C CA . VAL A 1 193 ? -14.764 -0.757 14.559 1.00 85.50 193 VAL A CA 1
ATOM 1503 C C . VAL A 1 193 ? -15.017 -2.002 13.724 1.00 85.50 193 VAL A C 1
ATOM 1505 O O . VAL A 1 193 ? -15.119 -3.097 14.271 1.00 85.50 193 VAL A O 1
ATOM 1508 N N . ASP A 1 194 ? -15.082 -1.839 12.407 1.00 85.81 194 ASP A N 1
ATOM 1509 C CA . ASP A 1 194 ? -15.128 -2.959 11.472 1.00 85.81 194 ASP A CA 1
ATOM 1510 C C . ASP A 1 194 ? -13.700 -3.301 11.031 1.00 85.81 194 ASP A C 1
ATOM 1512 O O . ASP A 1 194 ? -13.122 -2.645 10.163 1.00 85.81 194 ASP A O 1
ATOM 1516 N N . THR A 1 195 ? -13.106 -4.316 11.661 1.00 81.50 195 THR A N 1
ATOM 1517 C CA . THR A 1 195 ? -11.718 -4.708 11.378 1.00 81.50 195 THR A CA 1
ATOM 1518 C C . THR A 1 195 ? -11.534 -5.303 9.991 1.00 81.50 195 THR A C 1
ATOM 1520 O O . THR A 1 195 ? -10.428 -5.210 9.455 1.00 81.50 195 THR A O 1
ATOM 1523 N N . HIS A 1 196 ? -12.606 -5.877 9.436 1.00 79.06 196 HIS A N 1
ATOM 1524 C CA . HIS A 1 196 ? -12.548 -6.713 8.249 1.00 79.06 196 HIS A CA 1
ATOM 1525 C C . HIS A 1 196 ? -13.055 -6.014 7.005 1.00 79.06 196 HIS A C 1
ATOM 1527 O O . HIS A 1 196 ? -12.510 -6.267 5.947 1.00 79.06 196 HIS A O 1
ATOM 1533 N N . GLY A 1 197 ? -14.084 -5.172 7.092 1.00 82.44 197 GLY A N 1
ATOM 1534 C CA . GLY A 1 197 ? -14.661 -4.452 5.952 1.00 82.44 197 GLY A CA 1
ATOM 1535 C C . GLY A 1 197 ? -14.469 -2.936 6.007 1.00 82.44 197 GLY A C 1
ATOM 1536 O O . GLY A 1 197 ? -14.791 -2.235 5.043 1.00 82.44 197 GLY A O 1
ATOM 1537 N N . GLY A 1 198 ? -13.926 -2.410 7.111 1.00 84.62 198 GLY A N 1
ATOM 1538 C CA . GLY A 1 198 ? -13.942 -0.978 7.407 1.00 84.62 198 GLY A CA 1
ATOM 1539 C C . GLY A 1 198 ? -13.238 -0.103 6.370 1.00 84.62 198 GLY A C 1
ATOM 1540 O O . GLY A 1 198 ? -13.652 1.029 6.166 1.00 84.62 198 GLY A O 1
ATOM 1541 N N . TYR A 1 199 ? -12.229 -0.614 5.663 1.00 87.19 199 TYR A N 1
ATOM 1542 C CA . TYR A 1 199 ? -11.509 0.134 4.624 1.00 87.19 199 TYR A CA 1
ATOM 1543 C C . TYR A 1 199 ? -12.340 0.367 3.333 1.00 87.19 199 TYR A C 1
ATOM 1545 O O . TYR A 1 199 ? -11.930 1.181 2.509 1.00 87.19 199 TYR A O 1
ATOM 1553 N N . ILE A 1 200 ? -13.484 -0.312 3.142 1.00 85.50 200 ILE A N 1
ATOM 1554 C CA . ILE A 1 200 ? -14.445 -0.038 2.045 1.00 85.50 200 ILE A CA 1
ATOM 1555 C C . ILE A 1 200 ? -15.764 0.505 2.593 1.00 85.50 200 ILE A C 1
ATOM 1557 O O . ILE A 1 200 ? -16.337 1.426 2.023 1.00 85.50 200 ILE A O 1
ATOM 1561 N N . PHE A 1 201 ? -16.289 -0.103 3.659 1.00 85.62 201 PHE A N 1
ATOM 1562 C CA . PHE A 1 201 ? -17.677 0.122 4.073 1.00 85.62 201 PHE A CA 1
ATOM 1563 C C . PHE A 1 201 ? -17.834 1.174 5.168 1.00 85.62 201 PHE A C 1
ATOM 1565 O O . PHE A 1 201 ? -18.962 1.574 5.467 1.00 85.62 201 PHE A O 1
ATOM 1572 N N . SER A 1 202 ? -16.737 1.633 5.780 1.00 87.19 202 SER A N 1
ATOM 1573 C CA . SER A 1 202 ? -16.826 2.747 6.717 1.00 87.19 202 SER A CA 1
ATOM 1574 C C . SER A 1 202 ? -17.064 4.047 5.946 1.00 87.19 202 SER A C 1
ATOM 1576 O O . SER A 1 202 ? -16.267 4.385 5.074 1.00 87.19 202 SER A O 1
ATOM 1578 N N . PRO A 1 203 ? -18.087 4.842 6.302 1.00 85.38 203 PRO A N 1
ATOM 1579 C CA . PRO A 1 203 ? -18.351 6.126 5.656 1.00 85.38 203 PRO A CA 1
ATOM 1580 C C . PRO A 1 203 ? -17.283 7.188 5.957 1.00 85.38 203 PRO A C 1
ATOM 1582 O O . PRO A 1 203 ? -17.408 8.317 5.498 1.00 85.38 203 PRO A O 1
ATOM 1585 N N . GLN A 1 204 ? -16.282 6.868 6.784 1.00 89.25 204 GLN A N 1
ATOM 1586 C CA . GLN A 1 204 ? -15.129 7.726 7.048 1.00 89.25 204 GLN A CA 1
ATOM 1587 C C . GLN A 1 204 ? -13.849 7.241 6.353 1.00 89.25 204 GLN A C 1
ATOM 1589 O O . GLN A 1 204 ? -12.809 7.840 6.590 1.00 89.25 204 GLN A O 1
ATOM 1594 N N . ALA A 1 205 ? -13.877 6.163 5.561 1.00 90.75 205 ALA A N 1
ATOM 1595 C CA . ALA A 1 205 ? -12.693 5.525 4.973 1.00 90.75 205 ALA A CA 1
ATOM 1596 C C . ALA A 1 205 ? -12.211 6.170 3.657 1.00 90.75 205 ALA A C 1
ATOM 1598 O O . ALA A 1 205 ? -11.810 5.466 2.730 1.00 90.75 205 ALA A O 1
ATOM 1599 N N . ASP A 1 206 ? -12.224 7.503 3.586 1.00 92.88 206 ASP A N 1
ATOM 1600 C CA . ASP A 1 206 ? -12.026 8.274 2.351 1.00 92.88 206 ASP A CA 1
ATOM 1601 C C . ASP A 1 206 ? -10.770 7.856 1.564 1.00 92.88 206 ASP A C 1
ATOM 1603 O O . ASP A 1 206 ? -10.837 7.593 0.361 1.00 92.88 206 ASP A O 1
ATOM 1607 N N . LEU A 1 207 ? -9.604 7.775 2.227 1.00 94.69 207 LEU A N 1
ATOM 1608 C CA . LEU A 1 207 ? -8.363 7.414 1.539 1.00 94.69 207 LEU A CA 1
ATOM 1609 C C . LEU A 1 207 ? -8.376 5.963 1.049 1.00 94.69 207 LEU A C 1
ATOM 1611 O O . LEU A 1 207 ? -8.011 5.723 -0.099 1.00 94.69 207 LEU A O 1
ATOM 1615 N N . SER A 1 208 ? -8.736 4.981 1.884 1.00 94.12 208 SER A N 1
ATOM 1616 C CA . SER A 1 208 ? -8.714 3.582 1.435 1.00 94.12 208 SER A CA 1
ATOM 1617 C C . SER A 1 208 ? -9.761 3.313 0.363 1.00 94.12 208 SER A C 1
ATOM 1619 O O . SER A 1 208 ? -9.467 2.570 -0.567 1.00 94.12 208 SER A O 1
ATOM 1621 N N . GLU A 1 209 ? -10.926 3.957 0.433 1.00 93.06 209 GLU A N 1
ATOM 1622 C CA . GLU A 1 209 ? -11.942 3.907 -0.615 1.00 93.06 209 GLU A CA 1
ATOM 1623 C C . GLU A 1 209 ? -11.378 4.436 -1.944 1.00 93.06 209 GLU A C 1
ATOM 1625 O O . GLU A 1 209 ? -11.423 3.743 -2.966 1.00 93.06 209 GLU A O 1
ATOM 1630 N N . GLN A 1 210 ? -10.751 5.619 -1.922 1.00 94.00 210 GLN A N 1
ATOM 1631 C CA . GLN A 1 210 ? -10.104 6.200 -3.099 1.00 94.00 210 GLN A CA 1
ATOM 1632 C C . GLN A 1 210 ? -9.002 5.291 -3.659 1.00 94.00 210 GLN A C 1
ATOM 1634 O O . GLN A 1 210 ? -8.901 5.126 -4.877 1.00 94.00 210 GLN A O 1
ATOM 1639 N N . LEU A 1 211 ? -8.173 4.697 -2.796 1.00 96.00 211 LEU A N 1
ATOM 1640 C CA . LEU A 1 211 ? -7.113 3.783 -3.218 1.00 96.00 211 LEU A CA 1
ATOM 1641 C C . LEU A 1 211 ? -7.697 2.508 -3.829 1.00 96.00 211 LEU A C 1
ATOM 1643 O O . LEU A 1 211 ? -7.275 2.111 -4.909 1.00 96.00 211 LEU A O 1
ATOM 1647 N N . ILE A 1 212 ? -8.682 1.882 -3.189 1.00 94.44 212 ILE A N 1
ATOM 1648 C CA . ILE A 1 212 ? -9.278 0.628 -3.662 1.00 94.44 212 ILE A CA 1
ATOM 1649 C C . ILE A 1 212 ? -9.965 0.830 -5.006 1.00 94.44 212 ILE A C 1
ATOM 1651 O O . ILE A 1 212 ? -9.688 0.076 -5.942 1.00 94.44 212 ILE A O 1
ATOM 1655 N N . TYR A 1 213 ? -10.807 1.856 -5.144 1.00 93.62 213 TYR A N 1
ATOM 1656 C CA . TYR A 1 213 ? -11.464 2.134 -6.419 1.00 93.62 213 TYR A CA 1
ATOM 1657 C C . TYR A 1 213 ? -10.484 2.640 -7.473 1.00 93.62 213 TYR A C 1
ATOM 1659 O O . TYR A 1 213 ? -10.561 2.208 -8.620 1.00 93.62 213 TYR A O 1
ATOM 1667 N N . GLY A 1 214 ? -9.527 3.494 -7.108 1.00 95.00 214 GLY A N 1
ATOM 1668 C CA . GLY A 1 214 ? -8.506 3.977 -8.035 1.00 95.00 214 GLY A CA 1
ATOM 1669 C C . GLY A 1 214 ? -7.678 2.831 -8.618 1.00 95.00 214 GLY A C 1
ATOM 1670 O O . GLY A 1 214 ? -7.589 2.684 -9.834 1.00 95.00 214 GLY A O 1
ATOM 1671 N N . LEU A 1 215 ? -7.151 1.956 -7.761 1.00 96.38 215 LEU A N 1
ATOM 1672 C CA . LEU A 1 215 ? -6.383 0.785 -8.188 1.00 96.38 215 LEU A CA 1
ATOM 1673 C C . LEU A 1 215 ? -7.241 -0.206 -8.984 1.00 96.38 215 LEU A C 1
ATOM 1675 O O . LEU A 1 215 ? -6.770 -0.769 -9.966 1.00 96.38 215 LEU A O 1
ATOM 1679 N N . SER A 1 216 ? -8.503 -0.411 -8.596 1.00 93.19 216 SER A N 1
ATOM 1680 C CA . SER A 1 216 ? -9.390 -1.361 -9.281 1.00 93.19 216 SER A CA 1
ATOM 1681 C C . SER A 1 216 ? -9.836 -0.877 -10.660 1.00 93.19 216 SER A C 1
ATOM 1683 O O . SER A 1 216 ? -9.943 -1.685 -11.580 1.00 93.19 216 SER A O 1
ATOM 1685 N N . CYS A 1 217 ? -10.124 0.418 -10.804 1.00 94.8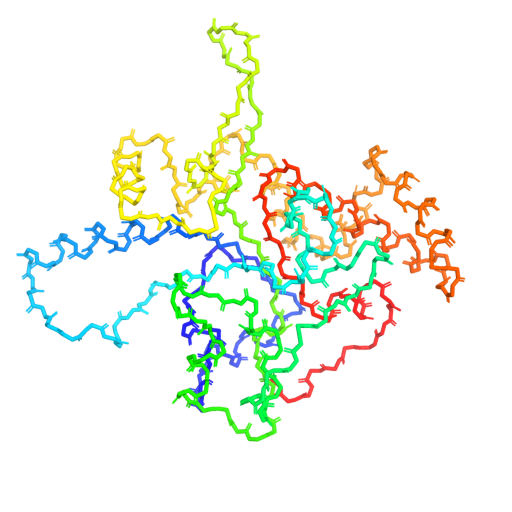8 217 CYS A N 1
ATOM 1686 C CA . CYS A 1 217 ? -10.749 0.969 -12.006 1.00 94.88 217 CYS A CA 1
ATOM 1687 C C . CYS A 1 217 ? -9.737 1.494 -13.026 1.00 94.88 217 CYS A C 1
ATOM 1689 O O . CYS A 1 217 ? -9.990 1.401 -14.225 1.00 94.88 217 CYS A O 1
ATOM 1691 N N . VAL A 1 218 ? -8.624 2.083 -12.573 1.00 95.94 218 VAL A N 1
ATOM 1692 C CA . VAL A 1 218 ? -7.654 2.752 -13.462 1.00 95.94 218 VAL A CA 1
ATOM 1693 C C . VAL A 1 218 ? -6.216 2.248 -13.303 1.00 95.94 218 VAL A C 1
ATOM 1695 O O . VAL A 1 218 ? -5.323 2.739 -13.999 1.00 95.94 218 VAL A O 1
ATOM 1698 N N . GLY A 1 219 ? -5.987 1.273 -12.420 1.00 96.06 219 GLY A N 1
ATOM 1699 C CA . GLY A 1 219 ? -4.672 0.687 -12.162 1.00 96.06 219 GLY A CA 1
ATOM 1700 C C . GLY A 1 219 ? -3.681 1.649 -11.501 1.00 96.06 219 GLY A C 1
ATOM 1701 O O . GLY A 1 219 ? -4.012 2.794 -11.167 1.00 96.06 219 GLY A O 1
ATOM 1702 N N . PHE A 1 220 ? -2.436 1.202 -11.322 1.00 97.25 220 PHE A N 1
ATOM 1703 C CA . PHE A 1 220 ? -1.409 1.975 -10.613 1.00 97.25 220 PHE A CA 1
ATOM 1704 C C . PHE A 1 220 ? -1.140 3.339 -11.248 1.00 97.25 220 PHE A C 1
ATOM 1706 O O . PHE A 1 220 ? -1.208 4.377 -10.590 1.00 97.25 220 PHE A O 1
ATOM 1713 N N . LYS A 1 221 ? -0.851 3.341 -12.553 1.00 96.75 221 LYS A N 1
ATOM 1714 C CA . LYS A 1 221 ? -0.516 4.554 -13.309 1.00 96.75 221 LYS A CA 1
ATOM 1715 C C . LYS A 1 221 ? -1.679 5.534 -13.349 1.00 96.75 221 LYS A C 1
ATOM 1717 O O . LYS A 1 221 ? -1.474 6.743 -13.247 1.00 96.75 221 LYS A O 1
ATOM 1722 N N . GLY A 1 222 ? -2.903 5.026 -13.490 1.00 97.19 222 GLY A N 1
ATOM 1723 C CA . GLY A 1 222 ? -4.104 5.851 -13.442 1.00 97.19 222 GLY A CA 1
ATOM 1724 C C . GLY A 1 222 ? -4.275 6.518 -12.080 1.00 97.19 222 GLY A C 1
ATOM 1725 O O . GLY A 1 222 ? -4.515 7.727 -12.020 1.00 97.19 222 GLY A O 1
ATOM 1726 N N . LEU A 1 223 ? -4.067 5.763 -10.995 1.00 97.56 223 LEU A N 1
ATOM 1727 C CA . LEU A 1 223 ? -4.081 6.306 -9.640 1.00 97.56 223 LEU A CA 1
ATOM 1728 C C . LEU A 1 223 ? -3.013 7.397 -9.472 1.00 97.56 223 LEU A C 1
ATOM 1730 O O . LEU A 1 223 ? -3.362 8.503 -9.063 1.00 97.56 223 LEU A O 1
ATOM 1734 N N . LEU A 1 224 ? -1.747 7.139 -9.825 1.00 97.75 224 LEU A N 1
ATOM 1735 C CA . LEU A 1 224 ? -0.669 8.133 -9.697 1.00 97.75 224 LEU A CA 1
ATOM 1736 C C . LEU A 1 224 ? -0.973 9.411 -10.485 1.00 97.75 224 LEU A C 1
ATOM 1738 O O . LEU A 1 224 ? -0.819 10.517 -9.967 1.00 97.75 224 LEU A O 1
ATOM 1742 N N . ARG A 1 225 ? -1.503 9.277 -11.704 1.00 97.44 225 ARG A N 1
ATOM 1743 C CA . ARG A 1 225 ? -1.919 10.426 -12.512 1.00 97.44 225 ARG A CA 1
ATOM 1744 C C . ARG A 1 225 ? -2.995 11.263 -11.821 1.00 97.44 225 ARG A C 1
ATOM 1746 O O . ARG A 1 225 ? -2.925 12.488 -11.885 1.00 97.44 225 ARG A O 1
ATOM 1753 N N . SER A 1 226 ? -3.957 10.635 -11.143 1.00 96.69 226 SER A N 1
ATOM 1754 C CA . SER A 1 226 ? -4.991 11.364 -10.392 1.00 96.69 226 SER A CA 1
ATOM 1755 C C . SER A 1 226 ? -4.410 12.188 -9.233 1.00 96.69 226 SER A C 1
ATOM 1757 O O . SER A 1 226 ? -4.911 13.268 -8.923 1.00 96.69 226 SER A O 1
ATOM 1759 N N . LEU A 1 227 ? -3.299 11.731 -8.643 1.00 96.38 227 LEU A N 1
ATOM 1760 C CA . LEU A 1 227 ? -2.624 12.419 -7.542 1.00 96.38 227 LEU A CA 1
ATOM 1761 C C . LEU A 1 227 ? -1.852 13.665 -7.986 1.00 96.38 227 LEU A C 1
ATOM 1763 O O . LEU A 1 227 ? -1.512 14.481 -7.133 1.00 96.38 227 LEU A O 1
ATOM 1767 N N . LYS A 1 228 ? -1.636 13.880 -9.292 1.00 96.62 228 LYS A N 1
ATOM 1768 C CA . LYS A 1 228 ? -1.009 15.114 -9.805 1.00 96.62 228 LYS A CA 1
ATOM 1769 C C . LYS A 1 228 ? -1.833 16.372 -9.486 1.00 96.62 228 LYS A C 1
ATOM 1771 O O . LYS A 1 228 ? -1.281 17.464 -9.415 1.00 96.62 228 LYS A O 1
ATOM 1776 N N . ALA A 1 229 ? -3.140 16.224 -9.248 1.00 95.69 229 ALA A N 1
ATOM 1777 C CA . ALA A 1 229 ? -4.016 17.310 -8.800 1.00 95.69 229 ALA A CA 1
ATOM 1778 C C . ALA A 1 229 ? -3.899 17.615 -7.292 1.00 95.69 229 ALA A C 1
ATOM 1780 O O . ALA A 1 229 ? -4.479 18.589 -6.810 1.00 95.69 229 ALA A O 1
ATOM 1781 N N . ASN A 1 230 ? -3.181 16.790 -6.523 1.00 96.19 230 ASN A N 1
ATOM 1782 C CA . ASN A 1 230 ? -3.023 16.991 -5.090 1.00 96.19 230 ASN A CA 1
ATOM 1783 C C . ASN A 1 230 ? -2.110 18.204 -4.804 1.00 96.19 230 ASN A C 1
ATOM 1785 O O . ASN A 1 230 ? -1.058 18.326 -5.431 1.00 96.19 230 ASN A O 1
ATOM 1789 N N . PRO A 1 231 ? -2.425 19.058 -3.810 1.00 95.38 231 PRO A N 1
ATOM 1790 C CA . PRO A 1 231 ? -1.593 20.217 -3.468 1.00 95.38 231 PRO A CA 1
ATOM 1791 C C . PRO A 1 231 ? -0.132 19.889 -3.123 1.00 95.38 231 PRO A C 1
ATOM 1793 O O . PRO A 1 231 ? 0.744 20.736 -3.281 1.00 95.38 231 PRO A O 1
ATOM 1796 N N . LEU A 1 232 ? 0.146 18.672 -2.646 1.00 94.19 232 LEU A N 1
ATOM 1797 C CA . LEU A 1 232 ? 1.498 18.233 -2.299 1.00 94.19 232 LEU A CA 1
ATOM 1798 C C . LEU A 1 232 ? 2.352 17.893 -3.525 1.00 94.19 232 LEU A C 1
ATOM 1800 O O . LEU A 1 232 ? 3.577 17.971 -3.439 1.00 94.19 232 LEU A O 1
ATOM 1804 N N . TYR A 1 233 ? 1.725 17.576 -4.661 1.00 97.38 233 TYR A N 1
ATOM 1805 C CA . TYR A 1 233 ? 2.420 17.111 -5.858 1.00 97.38 233 TYR A CA 1
ATOM 1806 C C . TYR A 1 233 ? 3.458 18.114 -6.359 1.00 97.38 233 TYR A C 1
ATOM 1808 O O . TYR A 1 233 ? 4.596 17.738 -6.626 1.00 97.38 233 TYR A O 1
ATOM 1816 N N . GLY A 1 234 ? 3.100 19.401 -6.430 1.00 96.69 234 GLY A N 1
ATOM 1817 C CA . GLY A 1 234 ? 4.018 20.439 -6.905 1.00 96.69 234 GLY A CA 1
ATOM 1818 C C . GLY A 1 234 ? 5.286 20.526 -6.057 1.00 96.69 234 GLY A C 1
ATOM 1819 O O . GLY A 1 234 ? 6.382 20.660 -6.591 1.00 96.69 234 GLY A O 1
ATOM 1820 N N . ARG A 1 235 ? 5.155 20.362 -4.736 1.00 95.06 235 ARG A N 1
ATOM 1821 C CA . ARG A 1 235 ? 6.305 20.329 -3.831 1.00 95.06 235 ARG A CA 1
ATOM 1822 C C . ARG A 1 235 ? 7.164 19.085 -4.060 1.00 95.06 235 ARG A C 1
ATOM 1824 O O . ARG A 1 235 ? 8.378 19.220 -4.180 1.00 95.06 235 ARG A O 1
ATOM 1831 N N . SER A 1 236 ? 6.549 17.905 -4.141 1.00 94.56 236 SER A N 1
ATOM 1832 C CA . SER A 1 236 ? 7.269 16.657 -4.425 1.00 94.56 236 SER A CA 1
ATOM 1833 C C . SER A 1 236 ? 8.001 16.715 -5.766 1.00 94.56 236 SER A C 1
ATOM 1835 O O . SER A 1 236 ? 9.131 16.254 -5.868 1.00 94.56 236 SER A O 1
ATOM 1837 N N . LEU A 1 237 ? 7.407 17.338 -6.785 1.00 97.12 237 LEU A N 1
ATOM 1838 C CA . LEU A 1 237 ? 8.028 17.479 -8.100 1.00 97.12 237 LEU A CA 1
ATOM 1839 C C . LEU A 1 237 ? 9.298 18.333 -8.060 1.00 97.12 237 LEU A C 1
ATOM 1841 O O . LEU A 1 237 ? 10.306 17.947 -8.646 1.00 97.12 237 LEU A O 1
ATOM 1845 N N . GLU A 1 238 ? 9.274 19.465 -7.361 1.00 96.19 238 GLU A N 1
ATOM 1846 C CA . GLU A 1 238 ? 10.464 20.311 -7.223 1.00 96.19 238 GLU A CA 1
ATOM 1847 C C . GLU A 1 238 ? 11.566 19.624 -6.400 1.00 96.19 238 GLU A C 1
ATOM 1849 O O . GLU A 1 238 ? 12.741 19.686 -6.767 1.00 96.19 238 GLU A O 1
ATOM 1854 N N . GLU A 1 239 ? 11.199 18.898 -5.337 1.00 94.25 239 GLU A N 1
ATOM 1855 C CA . GLU A 1 239 ? 12.144 18.094 -4.550 1.00 94.25 239 GLU A CA 1
ATOM 1856 C C . GLU A 1 239 ? 12.791 16.988 -5.413 1.00 94.25 239 GLU A C 1
ATOM 1858 O O . GLU A 1 239 ? 14.018 16.851 -5.423 1.00 94.25 239 GLU A O 1
ATOM 1863 N N . ILE A 1 240 ? 12.001 16.263 -6.214 1.00 94.94 240 ILE A N 1
ATOM 1864 C CA . ILE A 1 240 ? 12.495 15.213 -7.117 1.00 94.94 240 ILE A CA 1
ATOM 1865 C C . ILE A 1 240 ? 13.368 15.769 -8.239 1.00 94.94 240 ILE A C 1
ATOM 1867 O O . ILE A 1 240 ? 14.412 15.187 -8.520 1.00 94.94 240 ILE A O 1
ATOM 1871 N N . LYS A 1 241 ? 13.008 16.894 -8.865 1.00 96.25 241 LYS A N 1
ATOM 1872 C CA . LYS A 1 241 ? 13.851 17.521 -9.900 1.00 96.25 241 LYS A CA 1
ATOM 1873 C C . LYS A 1 241 ? 15.244 17.861 -9.375 1.00 96.25 241 LYS A C 1
ATOM 1875 O O . LYS A 1 241 ? 16.224 17.717 -10.103 1.00 96.25 241 LYS A O 1
ATOM 1880 N N . LEU A 1 242 ? 15.328 18.299 -8.118 1.00 94.31 242 LEU A N 1
ATOM 1881 C CA . LEU A 1 242 ? 16.594 18.630 -7.472 1.00 94.31 242 LEU A CA 1
ATOM 1882 C C . LEU A 1 242 ? 17.402 17.376 -7.110 1.00 94.31 242 LEU A C 1
ATOM 1884 O O . LEU A 1 242 ? 18.613 17.345 -7.313 1.00 94.31 242 LEU A O 1
ATOM 1888 N N . GLN A 1 243 ? 16.745 16.355 -6.555 1.00 93.81 243 GLN A N 1
ATOM 1889 C CA . GLN A 1 243 ? 17.411 15.161 -6.023 1.00 93.81 243 GLN A CA 1
ATOM 1890 C C . GLN A 1 243 ? 17.697 14.087 -7.078 1.00 93.81 243 GLN A C 1
ATOM 1892 O O . GLN A 1 243 ? 18.607 13.281 -6.890 1.00 93.81 243 GLN A O 1
ATOM 1897 N N . ARG A 1 244 ? 16.903 14.046 -8.152 1.00 94.12 244 ARG A N 1
ATOM 1898 C CA . ARG A 1 244 ? 16.897 12.992 -9.175 1.00 94.12 244 ARG A CA 1
ATOM 1899 C C . ARG A 1 244 ? 17.003 13.577 -10.583 1.00 94.12 244 ARG A C 1
ATOM 1901 O O . ARG A 1 244 ? 16.193 13.286 -11.469 1.00 94.12 244 ARG A O 1
ATOM 1908 N N . SER A 1 245 ? 17.999 14.435 -10.785 1.00 94.31 245 SER A N 1
ATOM 1909 C CA . SER A 1 245 ? 18.271 15.078 -12.076 1.00 94.31 245 SER A CA 1
ATOM 1910 C C . SER A 1 245 ? 18.715 14.094 -13.163 1.00 94.31 245 SER A C 1
ATOM 1912 O O . SER A 1 245 ? 18.661 14.431 -14.342 1.00 94.31 245 SER A O 1
ATOM 1914 N N . GLU A 1 246 ? 19.100 12.869 -12.790 1.00 95.69 246 GLU A N 1
ATOM 1915 C CA . GLU A 1 246 ? 19.423 11.787 -13.722 1.00 95.69 246 GLU A CA 1
ATOM 1916 C C . GLU A 1 246 ? 18.197 11.180 -14.425 1.00 95.69 246 GLU A C 1
ATOM 1918 O O . GLU A 1 246 ? 18.354 10.448 -15.401 1.00 95.69 246 GLU A O 1
ATOM 1923 N N . LEU A 1 247 ? 16.985 11.442 -13.926 1.00 96.44 247 LEU A N 1
ATOM 1924 C CA . LEU A 1 247 ? 15.743 10.909 -14.483 1.00 96.44 247 LEU A CA 1
ATOM 1925 C C . LEU A 1 247 ? 15.188 11.809 -15.594 1.00 96.44 247 LEU A C 1
ATOM 1927 O O . LEU A 1 247 ? 15.344 13.028 -15.581 1.00 96.44 247 LEU A O 1
ATOM 1931 N N . THR A 1 248 ? 14.464 11.207 -16.537 1.00 97.56 248 THR A N 1
ATOM 1932 C CA . THR A 1 248 ? 13.697 11.961 -17.540 1.00 97.56 248 THR A CA 1
ATOM 1933 C C . THR A 1 248 ? 12.562 12.758 -16.881 1.00 97.56 248 THR A C 1
ATOM 1935 O O . THR A 1 248 ? 12.053 12.337 -15.838 1.00 97.56 248 THR A O 1
ATOM 1938 N N . PRO A 1 249 ? 12.076 13.856 -17.495 1.00 97.38 249 PRO A N 1
ATOM 1939 C CA . PRO A 1 249 ? 10.966 14.634 -16.936 1.00 97.38 249 PRO A CA 1
ATOM 1940 C C . PRO A 1 249 ? 9.716 13.794 -16.637 1.00 97.38 249 PRO A C 1
ATOM 1942 O O . PRO A 1 249 ? 9.099 13.957 -15.591 1.00 97.38 249 PRO A O 1
ATOM 1945 N N . ALA A 1 250 ? 9.383 12.835 -17.507 1.00 96.75 250 ALA A N 1
ATOM 1946 C CA . ALA A 1 250 ? 8.251 11.936 -17.292 1.00 96.75 250 ALA A CA 1
ATOM 1947 C C . ALA A 1 250 ? 8.447 11.041 -16.054 1.00 96.75 250 ALA A C 1
ATOM 1949 O O . ALA A 1 250 ? 7.541 10.919 -15.236 1.00 96.75 250 ALA A O 1
ATOM 1950 N N . GLN A 1 251 ? 9.639 10.463 -15.871 1.00 97.12 251 GLN A N 1
ATOM 1951 C CA . GLN A 1 251 ? 9.958 9.661 -14.681 1.00 97.12 251 GLN A CA 1
ATOM 1952 C C . GLN A 1 251 ? 9.942 10.510 -13.402 1.00 97.12 251 GLN A C 1
ATOM 1954 O O . GLN A 1 251 ? 9.498 10.039 -12.358 1.00 97.12 251 GLN A O 1
ATOM 1959 N N . GLN A 1 252 ? 10.400 11.766 -13.471 1.00 97.31 252 GLN A N 1
ATOM 1960 C CA . GLN A 1 252 ? 10.345 12.699 -12.342 1.00 97.31 252 GLN A CA 1
ATOM 1961 C C . GLN A 1 252 ? 8.901 13.001 -11.928 1.00 97.31 252 GLN A C 1
ATOM 1963 O O . GLN A 1 252 ? 8.598 13.010 -10.736 1.00 97.31 252 GLN A O 1
ATOM 1968 N N . GLU A 1 253 ? 7.999 13.201 -12.891 1.00 97.62 253 GLU A N 1
ATOM 1969 C CA . GLU A 1 253 ? 6.574 13.391 -12.614 1.00 97.62 253 GLU A CA 1
ATOM 1970 C C . GLU A 1 253 ? 5.930 12.167 -11.954 1.00 97.62 253 GLU A C 1
ATOM 1972 O O . GLU A 1 253 ? 5.222 12.307 -10.955 1.00 97.62 253 GLU A O 1
ATOM 1977 N N . GLU A 1 254 ? 6.171 10.964 -12.481 1.00 97.75 254 GLU A N 1
ATOM 1978 C CA . GLU A 1 254 ? 5.615 9.740 -11.891 1.00 97.75 254 GLU A CA 1
ATOM 1979 C C . GLU A 1 254 ? 6.198 9.477 -10.495 1.00 97.75 254 GLU A C 1
ATOM 1981 O O . GLU A 1 254 ? 5.476 9.089 -9.573 1.00 97.75 254 GLU A O 1
ATOM 1986 N N . LEU A 1 255 ? 7.484 9.774 -10.285 1.00 97.19 255 LEU A N 1
ATOM 1987 C CA . LEU A 1 255 ? 8.119 9.644 -8.977 1.00 97.19 255 LEU A CA 1
ATOM 1988 C C . LEU A 1 255 ? 7.586 10.671 -7.964 1.00 97.19 255 LEU A C 1
ATOM 1990 O O . LEU A 1 255 ? 7.392 10.337 -6.794 1.00 97.19 255 LEU A O 1
ATOM 1994 N N . ALA A 1 256 ? 7.283 11.894 -8.400 1.00 97.25 256 ALA A N 1
ATOM 1995 C CA . ALA A 1 256 ? 6.640 12.905 -7.563 1.00 97.25 256 ALA A CA 1
ATOM 1996 C C . ALA A 1 256 ? 5.211 12.499 -7.162 1.00 97.25 256 ALA A C 1
ATOM 1998 O O . ALA A 1 256 ? 4.799 12.692 -6.012 1.00 97.25 256 ALA A O 1
ATOM 1999 N N . ALA A 1 257 ? 4.460 11.878 -8.076 1.00 98.00 257 ALA A N 1
ATOM 2000 C CA . ALA A 1 257 ? 3.156 11.299 -7.766 1.00 98.00 257 ALA A CA 1
ATOM 2001 C C . ALA A 1 257 ? 3.277 10.129 -6.772 1.00 98.00 257 ALA A C 1
ATOM 2003 O O . ALA A 1 257 ? 2.485 10.037 -5.831 1.00 98.00 257 ALA A O 1
ATOM 2004 N N . LEU A 1 258 ? 4.306 9.284 -6.908 1.00 97.88 258 LEU A N 1
ATOM 2005 C CA . LEU A 1 258 ? 4.592 8.210 -5.954 1.00 97.88 258 LEU A CA 1
ATOM 2006 C C . LEU A 1 258 ? 4.939 8.748 -4.556 1.00 97.88 258 LEU A C 1
ATOM 2008 O O . LEU A 1 258 ? 4.447 8.230 -3.552 1.00 97.88 258 LEU A O 1
ATOM 2012 N N . GLN A 1 259 ? 5.751 9.804 -4.465 1.00 95.62 259 GLN A N 1
ATOM 2013 C CA . GLN A 1 259 ? 6.036 10.469 -3.189 1.00 95.62 259 GLN A CA 1
ATOM 2014 C C . GLN A 1 259 ? 4.777 11.084 -2.571 1.00 95.62 259 GLN A C 1
ATOM 2016 O O . GLN A 1 259 ? 4.575 10.989 -1.359 1.00 95.62 259 GLN A O 1
ATOM 2021 N N . THR A 1 260 ? 3.897 11.650 -3.400 1.00 96.50 260 THR A N 1
ATOM 2022 C CA . THR A 1 260 ? 2.592 12.161 -2.959 1.00 96.50 260 THR A CA 1
ATOM 2023 C C . THR A 1 260 ? 1.743 11.038 -2.361 1.00 96.50 260 THR A C 1
ATOM 2025 O O . THR A 1 260 ? 1.215 11.195 -1.260 1.00 96.50 260 THR A O 1
ATOM 2028 N N . LEU A 1 261 ? 1.670 9.877 -3.026 1.00 97.44 261 LEU A N 1
ATOM 2029 C CA . LEU A 1 261 ? 0.999 8.685 -2.499 1.00 97.44 261 LEU A CA 1
ATOM 2030 C C . LEU A 1 261 ? 1.597 8.254 -1.153 1.00 97.44 261 LEU A C 1
ATOM 2032 O O . LEU A 1 261 ? 0.861 8.063 -0.185 1.00 97.44 261 LEU A O 1
ATOM 2036 N N . SER A 1 262 ? 2.928 8.157 -1.073 1.00 96.06 262 SER A N 1
ATOM 2037 C CA . SER A 1 262 ? 3.639 7.806 0.161 1.00 96.06 262 SER A CA 1
ATOM 2038 C C . SER A 1 262 ? 3.272 8.746 1.311 1.00 96.06 262 SER A C 1
ATOM 2040 O O . SER A 1 262 ? 2.942 8.291 2.408 1.00 96.06 262 SER A O 1
ATOM 2042 N N . HIS A 1 263 ? 3.235 10.056 1.050 1.00 94.44 263 HIS A N 1
ATOM 2043 C CA . HIS A 1 263 ? 2.859 11.056 2.042 1.00 94.44 263 HIS A CA 1
ATOM 2044 C C . HIS A 1 263 ? 1.396 10.925 2.489 1.00 94.44 263 HIS A C 1
ATOM 2046 O O . HIS A 1 263 ? 1.109 10.989 3.688 1.00 94.44 263 HIS A O 1
ATOM 2052 N N . LEU A 1 264 ? 0.458 10.721 1.559 1.00 95.12 264 LEU A N 1
ATOM 2053 C CA . LEU A 1 264 ? -0.958 10.535 1.892 1.00 95.12 264 LEU A CA 1
ATOM 2054 C C . LEU A 1 264 ? -1.160 9.300 2.774 1.00 95.12 264 LEU A C 1
ATOM 2056 O O . LEU A 1 264 ? -1.749 9.405 3.849 1.00 95.12 264 LEU A O 1
ATOM 2060 N N . CYS A 1 265 ? -0.591 8.159 2.383 1.00 95.44 265 CYS A N 1
ATOM 2061 C CA . CYS A 1 265 ? -0.633 6.942 3.187 1.00 95.44 265 CYS A CA 1
ATOM 2062 C C . CYS A 1 265 ? -0.003 7.163 4.570 1.00 95.44 265 CYS A C 1
ATOM 2064 O O . CYS A 1 265 ? -0.618 6.852 5.592 1.00 95.44 265 CYS A O 1
ATOM 2066 N N . GLY A 1 266 ? 1.185 7.770 4.623 1.00 93.38 266 GLY A N 1
ATOM 2067 C CA . GLY A 1 266 ? 1.913 7.970 5.871 1.00 93.38 266 GLY A CA 1
ATOM 2068 C C . GLY A 1 266 ? 1.215 8.906 6.853 1.00 93.38 266 GLY A C 1
ATOM 2069 O O . GLY A 1 266 ? 1.128 8.604 8.044 1.00 93.38 266 GLY A O 1
ATOM 2070 N N . THR A 1 267 ? 0.641 10.009 6.368 1.00 92.25 267 THR A N 1
ATOM 2071 C CA . THR A 1 267 ? -0.114 10.952 7.215 1.00 92.25 267 THR A CA 1
ATOM 2072 C C . THR A 1 267 ? -1.380 10.337 7.808 1.00 92.25 267 THR A C 1
ATOM 2074 O O . THR A 1 267 ? -1.771 10.694 8.925 1.00 92.25 267 THR A O 1
ATOM 2077 N N . LYS A 1 268 ? -1.987 9.380 7.102 1.00 93.38 268 LYS A N 1
ATOM 2078 C CA . LYS A 1 268 ? -3.139 8.602 7.571 1.00 93.38 268 LYS A CA 1
ATOM 2079 C C . LYS A 1 268 ? -2.749 7.348 8.354 1.00 93.38 268 LYS A C 1
ATOM 2081 O O . LYS A 1 268 ? -3.631 6.643 8.823 1.00 93.38 268 LYS A O 1
ATOM 2086 N N . GLY A 1 269 ? -1.458 7.082 8.553 1.00 91.88 269 GLY A N 1
ATOM 2087 C CA . GLY A 1 269 ? -0.975 5.952 9.350 1.00 91.88 269 GLY A CA 1
ATOM 2088 C C . GLY A 1 269 ? -0.942 4.608 8.621 1.00 91.88 269 GLY A C 1
ATOM 2089 O O . GLY A 1 269 ? -0.744 3.586 9.272 1.00 91.88 269 GLY A O 1
ATOM 2090 N N . MET A 1 270 ? -1.104 4.594 7.297 1.00 93.19 270 MET A N 1
ATOM 2091 C CA . MET A 1 270 ? -0.891 3.394 6.491 1.00 93.19 270 MET A CA 1
ATOM 2092 C C . MET A 1 270 ? 0.602 3.159 6.250 1.00 93.19 270 MET A C 1
ATOM 2094 O O . MET A 1 270 ? 1.371 4.105 6.046 1.00 93.19 270 MET A O 1
ATOM 2098 N N . GLN A 1 271 ? 1.004 1.891 6.212 1.00 93.25 271 GLN A N 1
ATOM 2099 C CA . GLN A 1 271 ? 2.316 1.475 5.719 1.00 93.25 271 GLN A CA 1
ATOM 2100 C C . GLN A 1 271 ? 2.137 0.735 4.402 1.00 93.25 271 GLN A C 1
ATOM 2102 O O . GLN A 1 271 ? 1.256 -0.106 4.275 1.00 93.25 271 GLN A O 1
ATOM 2107 N N . VAL A 1 272 ? 2.957 1.061 3.412 1.00 94.25 272 VAL A N 1
ATOM 2108 C CA . VAL A 1 272 ? 2.853 0.491 2.073 1.00 94.25 272 VAL A CA 1
ATOM 2109 C C . VAL A 1 272 ? 4.150 -0.217 1.733 1.00 94.25 272 VAL A C 1
ATOM 2111 O O . VAL A 1 272 ? 5.211 0.398 1.751 1.00 94.25 272 VAL A O 1
ATOM 2114 N N . LEU A 1 273 ? 4.084 -1.502 1.409 1.00 93.94 273 LEU A N 1
ATOM 2115 C CA . LEU A 1 273 ? 5.199 -2.192 0.772 1.00 93.94 273 LEU A CA 1
ATOM 2116 C C . LEU A 1 273 ? 4.945 -2.200 -0.730 1.00 93.94 273 LEU A C 1
ATOM 2118 O O . LEU A 1 273 ? 4.051 -2.901 -1.196 1.00 93.94 273 LEU A O 1
ATOM 2122 N N . LEU A 1 274 ? 5.706 -1.403 -1.478 1.00 94.81 274 LEU A N 1
ATOM 2123 C CA . LEU A 1 274 ? 5.540 -1.281 -2.922 1.00 94.81 274 LEU A CA 1
ATOM 2124 C C . LEU A 1 274 ? 6.199 -2.465 -3.634 1.00 94.81 274 LEU A C 1
ATOM 2126 O O . LEU A 1 274 ? 7.381 -2.737 -3.407 1.00 94.81 274 LEU A O 1
ATOM 2130 N N . ALA A 1 275 ? 5.466 -3.140 -4.520 1.00 92.81 275 ALA A N 1
ATOM 2131 C CA . ALA A 1 275 ? 6.054 -4.161 -5.388 1.00 92.81 275 ALA A CA 1
ATOM 2132 C C . ALA A 1 275 ? 7.165 -3.545 -6.267 1.00 92.81 275 ALA A C 1
ATOM 2134 O O . ALA A 1 275 ? 6.924 -2.496 -6.874 1.00 92.81 275 ALA A O 1
ATOM 2135 N N . PRO A 1 276 ? 8.351 -4.176 -6.396 1.00 91.62 276 PRO A N 1
ATOM 2136 C CA . PRO A 1 276 ? 9.446 -3.641 -7.207 1.00 91.62 276 PRO A CA 1
ATOM 2137 C C . PRO A 1 276 ? 9.046 -3.339 -8.652 1.00 91.62 276 PRO A C 1
ATOM 2139 O O . PRO A 1 276 ? 9.375 -2.275 -9.168 1.00 91.62 276 PRO A O 1
ATOM 2142 N N . GLU A 1 277 ? 8.226 -4.204 -9.255 1.00 91.50 277 GLU A N 1
ATOM 2143 C CA . GLU A 1 277 ? 7.703 -4.032 -10.617 1.00 91.50 277 GLU A CA 1
ATOM 2144 C C . GLU A 1 277 ? 6.952 -2.696 -10.785 1.00 91.50 277 GLU A C 1
ATOM 2146 O O . GLU A 1 277 ? 7.092 -2.038 -11.811 1.00 91.50 277 GLU A O 1
ATOM 2151 N N . ARG A 1 278 ? 6.216 -2.226 -9.763 1.00 94.75 278 ARG A N 1
ATOM 2152 C CA . ARG A 1 278 ? 5.510 -0.929 -9.820 1.00 94.75 278 ARG A CA 1
ATOM 2153 C C . ARG A 1 278 ? 6.475 0.249 -9.875 1.00 94.75 278 ARG A C 1
ATOM 2155 O O . ARG A 1 278 ? 6.195 1.266 -10.494 1.00 94.75 278 ARG A O 1
ATOM 2162 N N . TYR A 1 279 ? 7.622 0.131 -9.224 1.00 95.25 279 TYR A N 1
ATOM 2163 C CA . TYR A 1 279 ? 8.639 1.168 -9.283 1.00 95.25 279 TYR A CA 1
ATOM 2164 C C . TYR A 1 279 ? 9.419 1.098 -10.601 1.00 95.25 279 TYR A C 1
ATOM 2166 O O . TYR A 1 279 ? 9.514 2.080 -11.333 1.00 95.25 279 TYR A O 1
ATOM 2174 N N . GLU A 1 280 ? 9.949 -0.074 -10.932 1.00 93.81 280 GLU A N 1
ATOM 2175 C CA . GLU A 1 280 ? 10.842 -0.264 -12.076 1.00 93.81 280 GLU A CA 1
ATOM 2176 C C . GLU A 1 280 ? 10.123 -0.090 -13.416 1.00 93.81 280 GLU A C 1
ATOM 2178 O O . GLU A 1 280 ? 10.667 0.524 -14.332 1.00 93.81 280 GLU A O 1
ATOM 2183 N N . VAL A 1 281 ? 8.884 -0.570 -13.532 1.00 94.31 281 VAL A N 1
ATOM 2184 C CA . VAL A 1 281 ? 8.118 -0.509 -14.782 1.00 94.31 281 VAL A CA 1
ATOM 2185 C C . VAL A 1 281 ? 7.231 0.723 -14.829 1.00 94.31 281 VAL A C 1
ATOM 2187 O O . VAL A 1 281 ? 7.269 1.481 -15.800 1.00 94.31 281 VAL A O 1
ATOM 2190 N N . ASP A 1 282 ? 6.435 0.966 -13.787 1.00 95.31 282 ASP A N 1
ATOM 2191 C CA . ASP A 1 282 ? 5.431 2.024 -13.884 1.00 95.31 282 ASP A CA 1
ATOM 2192 C C . ASP A 1 282 ? 5.984 3.422 -13.642 1.00 95.31 282 ASP A C 1
ATOM 2194 O O . ASP A 1 282 ? 5.532 4.359 -14.300 1.00 95.31 282 ASP A O 1
ATOM 2198 N N . VAL A 1 283 ? 6.976 3.555 -12.761 1.00 96.38 283 VAL A N 1
ATOM 2199 C CA . VAL A 1 283 ? 7.603 4.848 -12.454 1.00 96.38 283 VAL A CA 1
ATOM 2200 C C . VAL A 1 283 ? 8.846 5.083 -13.307 1.00 96.38 283 VAL A C 1
ATOM 2202 O O . VAL A 1 283 ? 9.020 6.175 -13.845 1.00 96.38 283 VAL A O 1
ATOM 2205 N N . LEU A 1 284 ? 9.702 4.069 -13.469 1.00 95.88 284 LEU A N 1
ATOM 2206 C CA . LEU A 1 284 ? 10.940 4.199 -14.242 1.00 95.88 284 LEU A CA 1
ATOM 2207 C C . LEU A 1 284 ? 10.811 3.796 -15.719 1.00 95.88 284 LEU A C 1
ATOM 2209 O O . LEU A 1 284 ? 11.724 4.078 -16.491 1.00 95.88 284 LEU A O 1
ATOM 2213 N N . GLY A 1 285 ? 9.695 3.209 -16.158 1.00 93.25 285 GLY A N 1
ATOM 2214 C CA . GLY A 1 285 ? 9.486 2.869 -17.571 1.00 93.25 285 GLY A CA 1
ATOM 2215 C C . GLY A 1 285 ? 10.278 1.650 -18.059 1.00 93.25 285 GLY A C 1
ATOM 2216 O O . GLY A 1 285 ? 10.544 1.544 -19.255 1.00 93.25 285 GLY A O 1
ATOM 2217 N N . GLY A 1 286 ? 10.684 0.756 -17.154 1.00 90.88 286 GLY A N 1
ATOM 2218 C CA . GLY A 1 286 ? 11.290 -0.534 -17.483 1.00 90.88 286 GLY A CA 1
ATOM 2219 C C . GLY A 1 286 ? 10.320 -1.512 -18.160 1.00 90.88 286 GLY A C 1
ATOM 2220 O O . GLY A 1 286 ? 9.154 -1.204 -18.394 1.00 90.88 286 GLY A O 1
ATOM 2221 N N . GLY A 1 287 ? 10.806 -2.710 -18.489 1.00 87.88 287 GLY A N 1
ATOM 2222 C CA . GLY A 1 287 ? 9.984 -3.793 -19.037 1.00 87.88 287 GLY A CA 1
ATOM 2223 C C . GLY A 1 287 ? 9.479 -4.745 -17.953 1.00 87.88 287 GLY A C 1
ATOM 2224 O O . GLY A 1 287 ? 10.135 -4.926 -16.930 1.00 87.88 287 GLY A O 1
ATOM 2225 N N . TYR A 1 288 ? 8.334 -5.385 -18.191 1.00 84.94 288 TYR A N 1
ATOM 2226 C CA . TYR A 1 288 ? 7.832 -6.449 -17.322 1.00 84.94 288 TYR A CA 1
ATOM 2227 C C . TYR A 1 288 ? 8.683 -7.720 -17.485 1.00 84.94 288 TYR A C 1
ATOM 2229 O O . TYR A 1 288 ? 8.652 -8.345 -18.544 1.00 84.94 288 TYR A O 1
ATOM 2237 N N . ASP A 1 289 ? 9.408 -8.117 -16.436 1.00 80.62 289 ASP 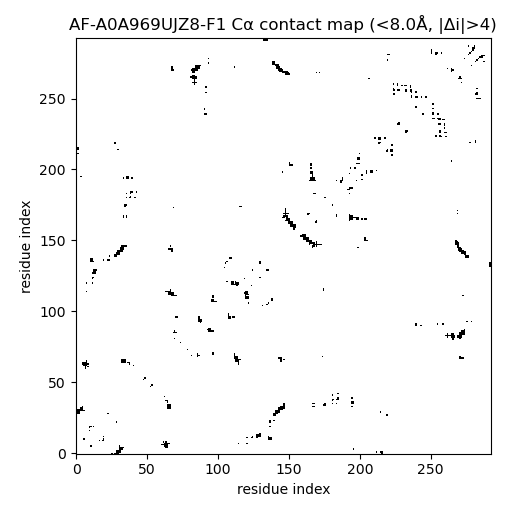A N 1
ATOM 2238 C CA . ASP A 1 289 ? 10.055 -9.431 -16.330 1.00 80.62 289 ASP A CA 1
ATOM 2239 C C . ASP A 1 289 ? 9.331 -10.281 -15.280 1.00 80.62 289 ASP A C 1
ATOM 2241 O O . ASP A 1 289 ? 9.439 -10.057 -14.070 1.00 80.62 289 ASP A O 1
ATOM 2245 N N . ARG A 1 290 ? 8.588 -11.281 -15.762 1.00 79.50 290 ARG A N 1
ATOM 2246 C CA . ARG A 1 290 ? 7.873 -12.242 -14.915 1.00 79.50 290 ARG A CA 1
ATOM 2247 C C . ARG A 1 290 ? 8.464 -13.644 -14.971 1.00 79.50 290 ARG A C 1
ATOM 2249 O O . ARG A 1 290 ? 7.849 -14.585 -14.459 1.00 79.50 290 ARG A O 1
ATOM 2256 N N . ASP A 1 291 ? 9.659 -13.789 -15.533 1.00 78.12 291 ASP A N 1
ATOM 2257 C CA . ASP A 1 291 ? 10.340 -15.070 -15.556 1.00 78.12 291 ASP A CA 1
ATOM 2258 C C . ASP A 1 291 ? 10.764 -15.454 -14.129 1.00 78.12 291 ASP A C 1
ATOM 2260 O O . ASP A 1 291 ? 11.360 -14.672 -13.375 1.00 78.12 291 ASP A O 1
ATOM 2264 N N . GLY A 1 292 ? 10.411 -16.683 -13.741 1.00 72.62 292 GLY A N 1
ATOM 2265 C CA . GLY A 1 292 ? 10.736 -17.263 -12.434 1.00 72.62 292 GLY A CA 1
ATOM 2266 C C . GLY A 1 292 ? 9.643 -17.186 -11.355 1.00 72.62 292 GLY A C 1
ATOM 2267 O O . GLY A 1 292 ? 9.893 -17.682 -10.255 1.00 72.62 292 GLY A O 1
ATOM 2268 N N . TYR A 1 293 ? 8.454 -16.624 -11.630 1.00 72.06 293 TYR A N 1
ATOM 2269 C CA . TYR A 1 293 ? 7.321 -16.565 -10.676 1.00 72.06 293 TYR A CA 1
ATOM 2270 C C . TYR A 1 293 ? 6.307 -17.723 -10.774 1.00 72.06 293 TYR A C 1
ATOM 2272 O O . TYR A 1 293 ? 5.881 -18.124 -11.888 1.00 72.06 293 TYR A O 1
#

pLDDT: mean 80.91, std 15.88, range [33.69, 98.0]

Foldseek 3Di:
DEDEFAALDLQQDDPDDPSVVVLLPDPAAEYEFALLVVLVVVVVCVVVCVVDPDDDDPPPCRGFTKAFDQPDDPPDPPPPDCWFASQADPLRDRHFHDQDPPCPAPCRLQQRIARAPPGTSSVVNVVRDDDNLADRCNLRYKYKYLNLFWFWDQDPVPRDIDIQRQQARSPVDSGQDPVRSVVSNVCCVVVNHNNRCRCCPPPRNVVSVLVSCQCVPPNDLSSLVVQCPPPQLVVLLVSNCVSPVVADSQLSSSSSSSVSNRVVRRVRRIYIHDRVCCNCCVNRPDDDDSPRD

Radius of gyration: 19.5 Å; Cα contacts (8 Å, |Δi|>4): 476; chains: 1; bounding box: 46×50×44 Å

Mean predicted aligned error: 8.15 Å

Secondary structure (DSSP, 8-state):
-EEE---HHHHS--TT-HHHHHHTT-SSEEEEE-TTHHHHHHHHHHHHHHH---S--TT-------EE---S---SS------EETTB-TTS-B-PPPPPTT--S--TGGGGEESSSS-BHHHHHHHH---TTPPPGGGGEEEEE-TT-EEEEE-TTT--EEEEESSS-----SS--HHHHHHHHHHHHTTS--TTTHHHH-TT-HHHHHHHHHHHHHHHHHHHHHHTTSTTHHHHHHHHHHH-TTS-HHHHHHHHHHHHHHHHHHHTT-EEE--HHIIIIIIT------TT-

Sequence (293 aa):
MVAPDIPAEAIVSGRANTLRSSLRRFEEAYLFCNEGDMALRLASTAANYFSFPAKTRNGGYRLGNVIVRNLLPSTGNRRKSGLGIVNLSDEGRLVLPPKTASDTKDPTHLNYLFLNAESSLAARQNLVGLEDSQKSIAQLFTYFDCTNYKEKFLDPKTQKEKQVGIVSKAIGKPFLGFLDYVFLSLDFFTGKVDTHGGYIFSPQADLSEQLIYGLSCVGFKGLLRSLKANPLYGRSLEEIKLQRSELTPAQQEELAALQTLSHLCGTKGMQVLLAPERYEVDVLGGGYDRDGY

Solvent-accessible surface area (backbone atoms only — not comparable to full-atom values): 16339 Å² total; per-residue (Å²): 86,69,41,74,62,63,33,43,72,66,48,42,58,45,92,87,48,72,64,48,67,53,58,73,69,48,93,48,36,37,38,44,22,29,63,40,44,51,21,54,52,50,54,50,44,53,61,42,42,79,72,55,82,72,95,78,68,92,83,74,70,79,73,29,50,49,38,65,50,60,84,72,81,76,86,61,98,66,85,74,60,78,41,6,42,45,40,47,43,98,78,71,43,81,50,76,58,81,83,52,101,81,60,87,66,88,43,48,72,35,64,36,28,22,67,52,97,88,41,4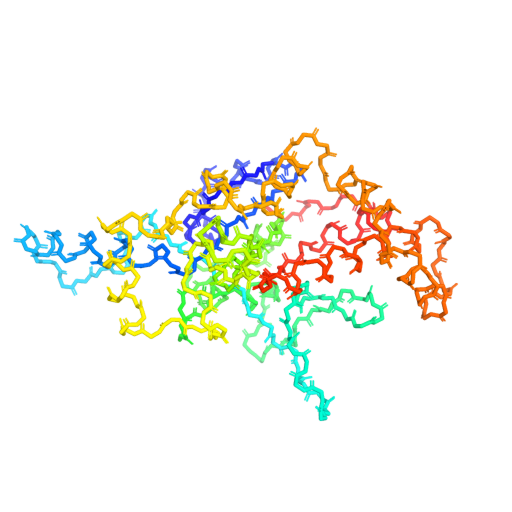4,43,35,65,53,29,65,74,61,38,64,60,97,75,50,53,62,61,52,46,63,35,27,37,40,20,32,41,30,20,40,36,75,46,69,37,88,88,74,75,41,82,42,79,44,32,41,26,29,82,32,82,75,60,98,62,81,50,74,67,52,33,54,52,49,38,52,28,40,77,68,70,74,27,41,41,81,54,12,53,69,73,36,97,67,27,62,66,48,36,51,49,51,52,29,45,63,75,50,32,68,69,45,36,37,58,61,40,59,77,39,86,58,18,65,58,34,34,55,52,35,53,70,70,39,65,89,49,53,74,68,34,34,52,42,45,10,18,49,51,37,51,24,50,54,35,21,78,28,34,19,28,26,44,71,21,60,60,56,49,46,28,71,29,65,65,48,76,93,80,70,84,44,100